Protein AF-A0A8T2RGJ0-F1 (afdb_monomer_lite)

pLDDT: mean 76.19, std 21.25, range [36.12, 98.62]

Structure (mmCIF, N/CA/C/O backbone):
data_AF-A0A8T2RGJ0-F1
#
_entry.id   AF-A0A8T2RGJ0-F1
#
loop_
_atom_site.group_PDB
_atom_site.id
_atom_site.type_symbol
_atom_site.label_atom_id
_atom_site.label_alt_id
_atom_site.label_comp_id
_atom_site.label_asym_id
_atom_site.label_entity_id
_atom_site.label_seq_id
_atom_site.pdbx_PDB_ins_code
_atom_site.Cartn_x
_atom_site.Cartn_y
_atom_site.Cartn_z
_atom_site.occupancy
_atom_site.B_iso_or_equiv
_atom_site.auth_seq_id
_atom_site.auth_comp_id
_atom_site.auth_asym_id
_atom_site.auth_atom_id
_atom_site.pdbx_PDB_model_num
ATOM 1 N N . MET A 1 1 ? 83.113 19.618 -56.818 1.00 42.53 1 MET A N 1
ATOM 2 C CA . MET A 1 1 ? 83.151 18.197 -57.230 1.00 42.53 1 MET A CA 1
ATOM 3 C C . MET A 1 1 ? 81.697 17.756 -57.344 1.00 42.53 1 MET A C 1
ATOM 5 O O . MET A 1 1 ? 80.991 17.884 -56.361 1.00 42.53 1 MET A O 1
ATOM 9 N N . ARG A 1 2 ? 81.156 17.705 -58.572 1.00 39.41 2 ARG A N 1
ATOM 10 C CA . ARG A 1 2 ? 80.889 16.463 -59.339 1.00 39.41 2 ARG A CA 1
ATOM 11 C C . ARG A 1 2 ? 79.856 15.576 -58.618 1.00 39.41 2 ARG A C 1
ATOM 13 O O . ARG A 1 2 ? 80.129 15.194 -57.497 1.00 39.41 2 ARG A O 1
ATOM 20 N N . HIS A 1 3 ? 78.717 15.147 -59.151 1.00 36.12 3 HIS A N 1
ATOM 21 C CA . HIS A 1 3 ? 77.985 15.335 -60.405 1.00 36.12 3 HIS A CA 1
ATOM 22 C C . HIS A 1 3 ? 76.560 14.807 -60.144 1.00 36.12 3 HIS A C 1
ATOM 24 O O . HIS A 1 3 ? 76.384 13.876 -59.362 1.00 36.12 3 HIS A O 1
ATOM 30 N N . CYS A 1 4 ? 75.567 15.358 -60.843 1.00 43.47 4 CYS A N 1
ATOM 31 C CA . CYS A 1 4 ? 74.304 14.673 -61.111 1.00 43.47 4 CYS A CA 1
ATOM 32 C C . CYS A 1 4 ? 74.566 13.386 -61.909 1.00 43.47 4 CYS A C 1
ATOM 34 O O . CYS A 1 4 ? 75.310 13.445 -62.887 1.00 43.47 4 CYS A O 1
ATOM 36 N N . MET A 1 5 ? 73.897 12.282 -61.568 1.00 40.31 5 MET A N 1
ATOM 37 C CA . MET A 1 5 ? 73.586 11.206 -62.511 1.00 40.31 5 MET A CA 1
ATOM 38 C C . MET A 1 5 ? 72.162 10.706 -62.268 1.00 40.31 5 MET A C 1
ATOM 40 O O . MET A 1 5 ? 71.824 10.213 -61.197 1.00 40.31 5 MET A O 1
ATOM 44 N N . ALA A 1 6 ? 71.342 10.885 -63.298 1.00 42.28 6 ALA A N 1
ATOM 45 C CA . ALA A 1 6 ? 70.080 10.203 -63.509 1.00 42.28 6 ALA A CA 1
ATOM 46 C C . ALA A 1 6 ? 70.339 8.766 -63.983 1.00 42.28 6 ALA A C 1
ATOM 48 O O . ALA A 1 6 ? 71.327 8.543 -64.685 1.00 42.28 6 ALA A O 1
ATOM 49 N N . SER A 1 7 ? 69.432 7.829 -63.683 1.00 44.31 7 SER A N 1
ATOM 50 C CA . SER A 1 7 ? 69.105 6.664 -64.530 1.00 44.31 7 SER A CA 1
ATOM 51 C C . SER A 1 7 ? 67.925 5.853 -63.955 1.00 44.31 7 SER A C 1
ATOM 53 O O . SER A 1 7 ? 67.616 6.015 -62.776 1.00 44.31 7 SER A O 1
ATOM 55 N N . PRO A 1 8 ? 67.194 5.077 -64.785 1.00 52.34 8 PRO A N 1
ATOM 56 C CA . PRO A 1 8 ? 65.751 5.291 -64.903 1.00 52.34 8 PRO A CA 1
ATOM 57 C C . PRO A 1 8 ? 64.889 4.010 -64.781 1.00 52.34 8 PRO A C 1
ATOM 59 O O . PRO A 1 8 ? 65.400 2.905 -64.669 1.00 52.34 8 PRO A O 1
ATOM 62 N N . LEU A 1 9 ? 63.567 4.200 -64.895 1.00 45.75 9 LEU A N 1
ATOM 63 C CA . LEU A 1 9 ? 62.533 3.203 -65.231 1.00 45.75 9 LEU A CA 1
ATOM 64 C C . LEU A 1 9 ? 62.287 2.071 -64.216 1.00 45.75 9 LEU A C 1
ATOM 66 O O . LEU A 1 9 ? 62.826 0.976 -64.308 1.00 45.75 9 LEU A O 1
ATOM 70 N N . GLY A 1 10 ? 61.329 2.314 -63.322 1.00 43.34 10 GLY A N 1
ATOM 71 C CA . GLY A 1 10 ? 60.658 1.287 -62.526 1.00 43.34 10 GLY A CA 1
ATOM 72 C C . GLY A 1 10 ? 59.156 1.520 -62.551 1.00 43.34 10 GLY A C 1
ATOM 73 O O . GLY A 1 10 ? 58.573 2.007 -61.590 1.00 43.34 10 GLY A O 1
ATOM 74 N N . LEU A 1 11 ? 58.550 1.240 -63.700 1.00 51.53 11 LEU A N 1
ATOM 75 C CA . LEU A 1 11 ? 57.110 1.221 -63.901 1.00 51.53 11 LEU A CA 1
ATOM 76 C C . LEU A 1 11 ? 56.530 0.080 -63.053 1.00 51.53 11 LEU A C 1
ATOM 78 O O . LEU A 1 11 ? 56.697 -1.085 -63.393 1.00 51.53 11 LEU A O 1
ATOM 82 N N . CYS A 1 12 ? 55.867 0.397 -61.945 1.00 37.41 12 CYS A N 1
ATOM 83 C CA . CYS A 1 12 ? 54.957 -0.540 -61.299 1.00 37.41 12 CYS A CA 1
ATOM 84 C C . CYS A 1 12 ? 53.792 0.259 -60.723 1.00 37.41 12 CYS A C 1
ATOM 86 O O . CYS A 1 12 ? 53.847 0.793 -59.617 1.00 37.41 12 CYS A O 1
ATOM 88 N N . ILE A 1 13 ? 52.760 0.398 -61.556 1.00 51.06 13 ILE A N 1
ATOM 89 C CA . ILE A 1 13 ? 51.418 0.824 -61.174 1.00 51.06 13 ILE A CA 1
ATOM 90 C C . ILE A 1 13 ? 50.939 -0.207 -60.148 1.00 51.06 13 ILE A C 1
ATOM 92 O O . ILE A 1 13 ? 50.409 -1.257 -60.507 1.00 51.06 13 ILE A O 1
ATOM 96 N N . LEU A 1 14 ? 51.210 0.052 -58.867 1.00 43.09 14 LEU A N 1
ATOM 97 C CA . LEU A 1 14 ? 50.676 -0.759 -57.788 1.00 43.09 14 LEU A CA 1
ATOM 98 C C . LEU A 1 14 ? 49.222 -0.331 -57.602 1.00 43.09 14 LEU A C 1
ATOM 100 O O . LEU A 1 14 ? 48.916 0.727 -57.053 1.00 43.09 14 LEU A O 1
ATOM 104 N N . LEU A 1 15 ? 48.350 -1.148 -58.182 1.00 51.25 15 LEU A N 1
ATOM 105 C CA . LEU A 1 15 ? 46.905 -1.087 -58.082 1.00 51.25 15 LEU A CA 1
ATOM 106 C C . LEU A 1 15 ? 46.449 -0.780 -56.650 1.00 51.25 15 LEU A C 1
ATOM 108 O O . LEU A 1 15 ? 46.854 -1.432 -55.689 1.00 51.25 15 LEU A O 1
ATOM 112 N N . LEU A 1 16 ? 45.555 0.206 -56.570 1.00 53.41 16 LEU A N 1
ATOM 113 C CA . LEU A 1 16 ? 44.616 0.457 -55.485 1.00 53.41 16 LEU A CA 1
ATOM 114 C C . LEU A 1 16 ? 44.087 -0.848 -54.883 1.00 53.41 16 LEU A C 1
ATOM 116 O O . LEU A 1 16 ? 43.137 -1.422 -55.400 1.00 53.41 16 LEU A O 1
ATOM 120 N N . LEU A 1 17 ? 44.632 -1.243 -53.741 1.00 51.38 17 LEU A N 1
ATOM 121 C CA . LEU A 1 17 ? 43.887 -1.935 -52.700 1.00 51.38 17 LEU A CA 1
ATOM 122 C C . LEU A 1 17 ? 44.357 -1.350 -51.374 1.00 51.38 17 LEU A C 1
ATOM 124 O O . LEU A 1 17 ? 45.153 -1.934 -50.644 1.00 51.38 17 LEU A O 1
ATOM 128 N N . ILE A 1 18 ? 43.851 -0.151 -51.076 1.00 56.97 18 ILE A N 1
ATOM 129 C CA . ILE A 1 18 ? 43.707 0.287 -49.691 1.00 56.97 18 ILE A CA 1
ATOM 130 C C . ILE A 1 18 ? 42.757 -0.738 -49.077 1.00 56.97 18 ILE A C 1
ATOM 132 O O . ILE A 1 18 ? 41.536 -0.605 -49.151 1.00 56.97 18 ILE A O 1
ATOM 136 N N . SER A 1 19 ? 43.318 -1.808 -48.518 1.00 58.06 19 SER A N 1
ATOM 137 C CA . SER A 1 19 ? 42.625 -2.676 -47.586 1.00 58.06 19 SER A CA 1
ATOM 138 C C . SER A 1 19 ? 42.399 -1.852 -46.325 1.00 58.06 19 SER A C 1
ATOM 140 O O . SER A 1 19 ? 43.090 -1.996 -45.319 1.00 58.06 19 SER A O 1
ATOM 142 N N . CYS A 1 20 ? 41.429 -0.942 -46.399 1.00 51.94 20 CYS A N 1
ATOM 143 C CA . CYS A 1 20 ? 40.770 -0.390 -45.236 1.00 51.94 20 CYS A CA 1
ATOM 144 C C . CYS A 1 20 ? 39.935 -1.531 -44.650 1.00 51.94 20 CYS A C 1
ATOM 146 O O . CYS A 1 20 ? 38.711 -1.538 -44.723 1.00 51.94 20 CYS A O 1
ATOM 148 N N . SER A 1 21 ? 40.601 -2.529 -44.071 1.00 60.03 21 SER A N 1
ATOM 149 C CA . SER A 1 21 ? 39.998 -3.409 -43.082 1.00 60.03 21 SER A CA 1
ATOM 150 C C . SER A 1 21 ? 39.887 -2.627 -41.776 1.00 60.03 21 SER A C 1
ATOM 152 O O . SER A 1 21 ? 40.384 -3.043 -40.735 1.00 60.03 21 SER A O 1
ATOM 154 N N . GLN A 1 22 ? 39.239 -1.463 -41.828 1.00 59.03 22 GLN A N 1
ATOM 155 C CA . GLN A 1 22 ? 38.540 -0.971 -40.662 1.00 59.03 22 GLN A CA 1
ATOM 156 C C . GLN A 1 22 ? 37.276 -1.811 -40.600 1.00 59.03 22 GLN A C 1
ATOM 158 O O . GLN A 1 22 ? 36.207 -1.427 -41.070 1.00 59.03 22 GLN A O 1
ATOM 163 N N . SER A 1 23 ? 37.421 -3.011 -40.041 1.00 57.12 23 SER A N 1
ATOM 164 C CA . SER A 1 23 ? 36.323 -3.593 -39.301 1.00 57.12 23 SER A CA 1
ATOM 165 C C . SER A 1 23 ? 35.974 -2.557 -38.239 1.00 57.12 23 SER A C 1
ATOM 167 O O . SER A 1 23 ? 36.608 -2.502 -37.186 1.00 57.12 23 SER A O 1
ATOM 169 N N . ILE A 1 24 ? 35.013 -1.686 -38.545 1.00 56.56 24 ILE A N 1
ATOM 170 C CA . ILE A 1 24 ? 34.256 -0.992 -37.518 1.00 56.56 24 ILE A CA 1
ATOM 171 C C . ILE A 1 24 ? 33.505 -2.121 -36.826 1.00 56.56 24 ILE A C 1
ATOM 173 O O . ILE A 1 24 ? 32.406 -2.517 -37.213 1.00 56.56 24 ILE A O 1
ATOM 177 N N . SER A 1 25 ? 34.178 -2.730 -35.856 1.00 52.84 25 SER A N 1
ATOM 178 C CA . SER A 1 25 ? 33.540 -3.520 -34.836 1.00 52.84 25 SER A CA 1
ATOM 179 C C . SER A 1 25 ? 32.620 -2.548 -34.117 1.00 52.84 25 SER A C 1
ATOM 181 O O . SER A 1 25 ? 33.025 -1.792 -33.238 1.00 52.84 25 SER A O 1
ATOM 183 N N . TYR A 1 26 ? 31.351 -2.549 -34.517 1.00 52.75 26 TYR A N 1
ATOM 184 C CA . TYR A 1 26 ? 30.275 -2.132 -33.639 1.00 52.75 26 TYR A CA 1
ATOM 185 C C . TYR A 1 26 ? 30.269 -3.122 -32.473 1.00 52.75 26 TYR A C 1
ATOM 187 O O . TYR A 1 26 ? 29.487 -4.067 -32.433 1.00 52.75 26 TYR A O 1
ATOM 195 N N . GLN A 1 27 ? 31.197 -2.951 -31.534 1.00 55.78 27 GLN A N 1
ATOM 196 C CA . GLN A 1 27 ? 30.956 -3.418 -30.188 1.00 55.78 27 GLN A CA 1
ATOM 197 C C . GLN A 1 27 ? 29.858 -2.498 -29.663 1.00 55.78 27 GLN A C 1
ATOM 199 O O . GLN A 1 27 ? 30.104 -1.291 -29.574 1.00 55.78 27 GLN A O 1
ATOM 204 N N . PRO A 1 28 ? 28.642 -2.994 -29.364 1.00 54.56 28 PRO A N 1
ATOM 205 C CA . PRO A 1 28 ? 27.740 -2.207 -28.551 1.00 54.56 28 PRO A CA 1
ATOM 206 C C . PRO A 1 28 ? 28.501 -1.948 -27.256 1.00 54.56 28 PRO A C 1
ATOM 208 O O . PRO A 1 28 ? 28.826 -2.878 -26.515 1.00 54.56 28 PRO A O 1
ATOM 211 N N . SER A 1 29 ? 28.889 -0.689 -27.062 1.00 49.50 29 SER A N 1
ATOM 212 C CA . SER A 1 29 ? 29.511 -0.214 -25.841 1.00 49.50 29 SER A CA 1
ATOM 213 C C . SER A 1 29 ? 28.694 -0.756 -24.682 1.00 49.50 29 SER A C 1
ATOM 215 O O . SER A 1 29 ? 27.484 -0.539 -24.615 1.00 49.50 29 SER A O 1
ATOM 217 N N . SER A 1 30 ? 29.362 -1.514 -23.826 1.00 62.41 30 SER A N 1
ATOM 218 C CA . SER A 1 30 ? 28.837 -2.093 -22.605 1.00 62.41 30 SER A CA 1
ATOM 219 C C . SER A 1 30 ? 28.221 -1.007 -21.722 1.00 62.41 30 SER A C 1
ATOM 221 O O . SER A 1 30 ? 28.890 -0.448 -20.857 1.00 62.41 30 SER A O 1
ATOM 223 N N . SER A 1 31 ? 26.939 -0.714 -21.909 1.00 54.38 31 SER A N 1
ATOM 224 C CA . SER A 1 31 ? 26.090 -0.286 -20.812 1.00 54.38 31 SER A CA 1
ATOM 225 C C . SER A 1 31 ? 25.217 -1.485 -20.484 1.00 54.38 31 SER A C 1
ATOM 227 O O . SER A 1 31 ? 24.257 -1.826 -21.172 1.00 54.38 31 SER A O 1
ATOM 229 N N . SER A 1 32 ? 25.604 -2.209 -19.440 1.00 59.00 32 SER A N 1
ATOM 230 C CA . SER A 1 32 ? 24.748 -3.204 -18.806 1.00 59.00 32 SER A CA 1
ATOM 231 C C . SER A 1 32 ? 23.616 -2.481 -18.070 1.00 59.00 32 SER A C 1
ATOM 233 O O . SER A 1 32 ? 23.503 -2.556 -16.853 1.00 59.00 32 SER A O 1
ATOM 235 N N . PHE A 1 33 ? 22.807 -1.735 -18.815 1.00 56.97 33 PHE A N 1
ATOM 236 C CA . PHE A 1 33 ? 21.498 -1.283 -18.402 1.00 56.97 33 PHE A CA 1
ATOM 237 C C . PHE A 1 33 ? 20.515 -2.134 -19.172 1.00 56.97 33 PHE A C 1
ATOM 239 O O . PHE A 1 33 ? 20.218 -1.883 -20.336 1.00 56.97 33 PHE A O 1
ATOM 246 N N . ARG A 1 34 ? 20.045 -3.195 -18.524 1.00 65.38 34 ARG A N 1
ATOM 247 C CA . ARG A 1 34 ? 18.793 -3.823 -18.916 1.00 65.38 34 ARG A CA 1
ATOM 248 C C . ARG A 1 34 ? 17.730 -3.280 -17.970 1.00 65.38 34 ARG A C 1
ATOM 250 O O . ARG A 1 34 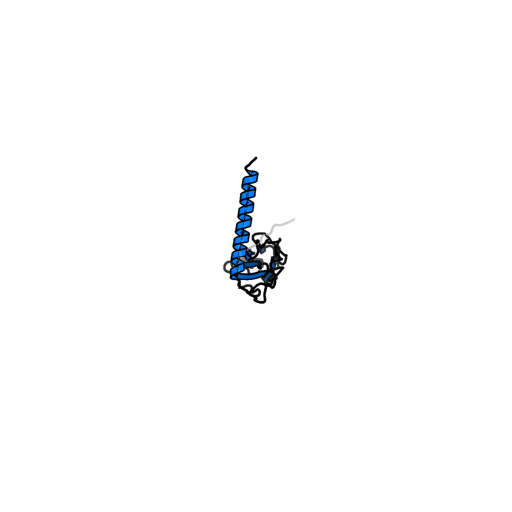? 17.417 -3.976 -17.009 1.00 65.38 34 ARG A O 1
ATOM 257 N N . PRO A 1 35 ? 17.195 -2.063 -18.207 1.00 61.03 35 PRO A N 1
ATOM 258 C CA . PRO A 1 35 ? 15.895 -1.741 -17.643 1.00 61.03 35 PRO A CA 1
ATOM 259 C C . PRO A 1 35 ? 14.957 -2.883 -18.035 1.00 61.03 35 PRO A C 1
ATOM 261 O O . PRO A 1 35 ? 15.109 -3.474 -19.119 1.00 61.03 35 PRO A O 1
ATOM 264 N N . CYS A 1 36 ? 14.045 -3.266 -17.144 1.00 66.31 36 CYS A N 1
ATOM 265 C CA . CYS A 1 36 ? 13.110 -4.316 -17.507 1.00 66.31 36 CYS A CA 1
ATOM 266 C C . CYS A 1 36 ? 12.373 -3.890 -18.791 1.00 66.31 36 CYS A C 1
ATOM 268 O O . CYS A 1 36 ? 12.244 -2.708 -19.096 1.00 66.31 36 CYS A O 1
ATOM 270 N N . PHE A 1 37 ? 11.996 -4.849 -19.633 1.00 70.44 37 PHE A N 1
ATOM 271 C CA . PHE A 1 37 ? 11.330 -4.513 -20.889 1.00 70.44 37 PHE A CA 1
ATOM 272 C C . PHE A 1 37 ? 10.048 -3.731 -20.555 1.00 70.44 37 PHE A C 1
ATOM 274 O O . PHE A 1 37 ? 9.332 -4.159 -19.652 1.00 70.44 37 PHE A O 1
ATOM 281 N N . HIS A 1 38 ? 9.725 -2.652 -21.282 1.00 71.75 38 HIS A N 1
ATOM 282 C CA . HIS A 1 38 ? 8.579 -1.747 -21.020 1.00 71.75 38 HIS A CA 1
ATOM 283 C C . HIS A 1 38 ? 7.192 -2.431 -21.026 1.00 71.75 38 HIS A C 1
ATOM 285 O O . HIS A 1 38 ? 6.160 -1.781 -20.914 1.00 71.75 38 HIS A O 1
ATOM 291 N N . THR A 1 39 ? 7.152 -3.753 -21.168 1.00 78.50 39 THR A N 1
ATOM 292 C CA . THR A 1 39 ? 5.967 -4.606 -21.091 1.00 78.50 39 THR A CA 1
ATOM 293 C C . THR A 1 39 ? 5.907 -5.426 -19.798 1.00 78.50 39 THR A C 1
ATOM 295 O O . THR A 1 39 ? 5.012 -6.254 -19.652 1.00 78.50 39 THR A O 1
ATOM 298 N N . ARG A 1 40 ? 6.880 -5.287 -18.887 1.00 87.50 40 ARG A N 1
ATOM 299 C CA . ARG A 1 40 ? 6.921 -5.993 -17.601 1.00 87.50 40 ARG A CA 1
ATOM 300 C C . ARG A 1 40 ? 6.793 -5.014 -16.443 1.00 87.50 40 ARG A C 1
ATOM 302 O O . ARG A 1 40 ? 7.336 -3.914 -16.469 1.00 87.50 40 ARG A O 1
ATOM 309 N N . HIS A 1 41 ? 6.074 -5.467 -15.427 1.00 89.81 41 HIS A N 1
ATOM 310 C CA . HIS A 1 41 ? 5.924 -4.779 -14.157 1.00 89.81 41 HIS A CA 1
ATOM 311 C C . HIS A 1 41 ? 7.187 -4.936 -13.306 1.00 89.81 41 HIS A C 1
ATOM 313 O O . HIS A 1 41 ? 7.748 -6.032 -13.226 1.00 89.81 41 HIS A O 1
ATOM 319 N N . ALA A 1 42 ? 7.614 -3.857 -12.651 1.00 89.69 42 ALA A N 1
ATOM 320 C CA . ALA A 1 42 ? 8.639 -3.927 -11.613 1.00 89.69 42 ALA A CA 1
ATOM 321 C C . ALA A 1 42 ? 8.013 -4.446 -10.313 1.00 89.69 42 ALA A C 1
ATOM 323 O O . ALA A 1 42 ? 7.122 -3.801 -9.768 1.00 89.69 42 ALA A O 1
ATOM 324 N N . LEU A 1 43 ? 8.434 -5.609 -9.821 1.00 94.06 43 LEU A N 1
ATOM 325 C CA . LEU A 1 43 ? 7.807 -6.252 -8.660 1.00 94.06 43 LEU A CA 1
ATOM 326 C C . LEU A 1 43 ? 8.583 -5.970 -7.372 1.00 94.06 43 LEU A C 1
ATOM 328 O O . LEU A 1 43 ? 9.812 -5.892 -7.383 1.00 94.06 43 LEU A O 1
ATOM 332 N N . LEU A 1 44 ? 7.864 -5.856 -6.256 1.00 95.62 44 LEU A N 1
ATOM 333 C CA . LEU A 1 44 ? 8.475 -5.807 -4.929 1.00 95.62 44 LEU A CA 1
ATOM 334 C C . LEU A 1 44 ? 8.981 -7.192 -4.516 1.00 95.62 44 LEU A C 1
ATOM 336 O O . LEU A 1 44 ? 8.476 -8.222 -4.957 1.00 95.62 44 LEU A O 1
ATOM 340 N N . SER A 1 45 ? 9.976 -7.204 -3.636 1.00 95.44 45 SER A N 1
ATOM 341 C CA . SER A 1 45 ? 10.496 -8.423 -3.005 1.00 95.44 45 SER A CA 1
ATOM 342 C C . SER A 1 45 ? 9.905 -8.676 -1.617 1.00 95.44 45 SER A C 1
ATOM 344 O O . SER A 1 45 ? 9.967 -9.804 -1.135 1.00 95.44 45 SER A O 1
ATOM 346 N N . ASN A 1 46 ? 9.339 -7.646 -0.976 1.00 97.12 46 ASN A N 1
ATOM 347 C CA . ASN A 1 46 ? 8.651 -7.758 0.308 1.00 97.12 46 ASN A CA 1
ATOM 348 C C . ASN A 1 46 ? 7.725 -6.550 0.545 1.00 97.12 46 ASN A C 1
ATOM 350 O O . ASN A 1 46 ? 8.036 -5.445 0.091 1.00 97.12 46 ASN A O 1
ATOM 354 N N . ILE A 1 47 ? 6.645 -6.757 1.300 1.00 98.12 47 ILE A N 1
ATOM 355 C CA . ILE A 1 47 ? 5.854 -5.723 1.975 1.00 98.12 47 ILE A CA 1
ATOM 356 C C . ILE A 1 47 ? 5.528 -6.227 3.385 1.00 98.12 47 ILE A C 1
ATOM 358 O O . ILE A 1 47 ? 5.019 -7.337 3.548 1.00 98.12 47 ILE A O 1
ATOM 362 N N . SER A 1 48 ? 5.759 -5.394 4.397 1.00 97.62 48 SER A N 1
ATOM 363 C CA . SER A 1 48 ? 5.405 -5.673 5.786 1.00 97.62 48 SER A CA 1
ATOM 364 C C . SER A 1 48 ? 4.666 -4.503 6.435 1.00 97.62 48 SER A C 1
ATOM 366 O O . SER A 1 48 ? 4.734 -3.356 5.988 1.00 97.62 48 SER A O 1
ATOM 368 N N . LEU A 1 49 ? 3.927 -4.823 7.496 1.00 97.69 49 LEU A N 1
ATOM 369 C CA . LEU A 1 49 ? 3.107 -3.894 8.263 1.00 97.69 49 LEU A CA 1
ATOM 370 C C . LEU A 1 49 ? 3.500 -3.991 9.742 1.00 97.69 49 LEU A C 1
ATOM 372 O O . LEU A 1 49 ? 3.719 -5.088 10.251 1.00 97.69 49 LEU A O 1
ATOM 376 N N . SER A 1 50 ? 3.584 -2.859 10.440 1.00 97.12 50 SER A N 1
ATOM 377 C CA . SER A 1 50 ? 4.133 -2.812 11.805 1.00 97.12 50 SER A CA 1
ATOM 378 C C . SER A 1 50 ? 3.310 -3.546 12.877 1.00 97.12 50 SER A C 1
ATOM 380 O O . SER A 1 50 ? 3.870 -3.929 13.901 1.00 97.12 50 SER A O 1
ATOM 382 N N . ALA A 1 51 ? 2.000 -3.736 12.675 1.00 90.44 51 ALA A N 1
ATOM 383 C CA . ALA A 1 51 ? 1.079 -4.197 13.725 1.00 90.44 51 ALA A CA 1
ATOM 384 C C . ALA A 1 51 ? 0.214 -5.422 13.363 1.00 90.44 51 ALA A C 1
ATOM 386 O O . ALA A 1 51 ? -0.585 -5.862 14.189 1.00 90.44 51 ALA A O 1
ATOM 387 N N . ALA A 1 52 ? 0.351 -5.984 12.158 1.00 94.38 52 ALA A N 1
ATOM 388 C CA . ALA A 1 52 ? -0.271 -7.258 11.785 1.00 94.38 52 ALA A CA 1
ATOM 389 C C . ALA A 1 52 ? 0.411 -7.882 10.566 1.00 94.38 52 ALA A C 1
ATOM 391 O O . ALA A 1 52 ? 1.187 -7.239 9.865 1.00 94.38 52 ALA A O 1
ATOM 392 N N . ASN A 1 53 ? 0.049 -9.131 10.283 1.00 95.62 53 ASN A N 1
ATOM 393 C CA . ASN A 1 53 ? 0.427 -9.804 9.049 1.00 95.62 53 ASN A CA 1
ATOM 394 C C . ASN A 1 53 ? -0.575 -9.498 7.935 1.00 95.62 53 ASN A C 1
ATOM 396 O O . ASN A 1 53 ? -1.783 -9.401 8.170 1.00 95.62 53 ASN A O 1
ATOM 400 N N . LEU A 1 54 ? -0.064 -9.399 6.710 1.00 98.06 54 LEU A N 1
ATOM 401 C CA . LEU A 1 54 ? -0.896 -9.317 5.519 1.00 98.06 54 LEU A CA 1
ATOM 402 C C . LEU A 1 54 ? -1.540 -10.677 5.231 1.00 98.06 54 LEU A C 1
ATOM 404 O O . LEU A 1 54 ? -0.946 -11.731 5.463 1.00 98.06 54 LEU A O 1
ATOM 408 N N . THR A 1 55 ? -2.769 -10.632 4.726 1.00 97.69 55 THR A N 1
ATOM 409 C CA . THR A 1 55 ? -3.491 -11.783 4.187 1.00 97.69 55 THR A CA 1
ATOM 410 C C . THR A 1 55 ? -3.880 -11.483 2.736 1.00 97.69 55 THR A C 1
ATOM 412 O O . THR A 1 55 ? -4.615 -10.513 2.504 1.00 97.69 55 THR A O 1
ATOM 415 N N . PRO A 1 56 ? -3.413 -12.283 1.758 1.00 98.12 56 PRO A N 1
ATOM 416 C CA . PRO A 1 56 ? -2.515 -13.440 1.908 1.00 98.12 56 PRO A CA 1
ATOM 417 C C . PRO A 1 56 ? -1.099 -13.052 2.380 1.00 98.12 56 PRO A C 1
ATOM 419 O O . PRO A 1 56 ? -0.765 -11.870 2.439 1.00 98.12 56 PRO A O 1
ATOM 422 N N . LEU A 1 57 ? -0.266 -14.047 2.714 1.00 97.00 57 LEU A N 1
ATOM 423 C CA . LEU A 1 57 ? 1.172 -13.805 2.882 1.00 97.00 57 LEU A CA 1
ATOM 424 C C . LEU A 1 57 ? 1.747 -13.214 1.589 1.00 97.00 57 LEU A C 1
ATOM 426 O O . LEU A 1 57 ? 1.233 -13.484 0.503 1.00 97.00 57 LEU A O 1
ATOM 430 N N . PHE A 1 58 ? 2.796 -12.404 1.722 1.00 97.75 58 PHE A N 1
ATOM 431 C CA . PHE A 1 58 ? 3.349 -11.668 0.592 1.00 97.75 58 PHE A CA 1
ATOM 432 C C . PHE A 1 58 ? 3.793 -12.600 -0.545 1.00 97.75 58 PHE A C 1
ATOM 434 O O . PHE A 1 58 ? 4.621 -13.491 -0.350 1.00 97.75 58 PHE A O 1
ATOM 441 N N . ASP A 1 59 ? 3.273 -12.323 -1.737 1.00 97.56 59 ASP A N 1
ATOM 442 C CA . ASP A 1 59 ? 3.696 -12.880 -3.015 1.00 97.56 59 ASP A CA 1
ATOM 443 C C . ASP A 1 59 ? 3.871 -11.711 -4.010 1.00 97.56 59 ASP A C 1
ATOM 445 O O . ASP A 1 59 ? 2.957 -10.890 -4.156 1.00 97.56 59 ASP A O 1
ATOM 449 N N . PRO A 1 60 ? 5.011 -11.599 -4.717 1.00 95.88 60 PRO A N 1
ATOM 450 C CA . PRO A 1 60 ? 5.266 -10.501 -5.651 1.00 95.88 60 PRO A CA 1
ATOM 451 C C . PRO A 1 60 ? 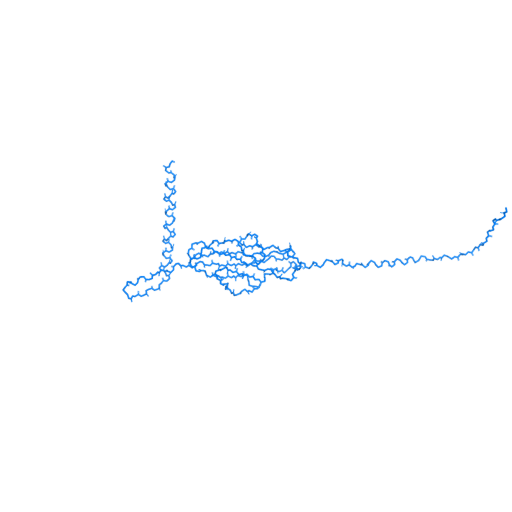4.198 -10.303 -6.737 1.00 95.88 60 PRO A C 1
ATOM 453 O O . PRO A 1 60 ? 4.084 -9.194 -7.259 1.00 95.88 60 PRO A O 1
ATOM 456 N N . LEU A 1 61 ? 3.443 -11.349 -7.093 1.00 96.38 61 LEU A N 1
ATOM 457 C CA . LEU A 1 61 ? 2.407 -11.337 -8.132 1.00 96.38 61 LEU A CA 1
ATOM 458 C C . LEU A 1 61 ? 0.995 -11.083 -7.585 1.00 96.38 61 LEU A C 1
ATOM 460 O O . LEU A 1 61 ? 0.049 -10.951 -8.365 1.00 96.38 61 LEU A O 1
ATOM 464 N N . VAL A 1 62 ? 0.837 -10.996 -6.264 1.00 97.94 62 VAL A N 1
ATOM 465 C CA . VAL A 1 62 ? -0.423 -10.623 -5.620 1.00 97.94 62 VAL A CA 1
ATOM 466 C C . VAL A 1 62 ? -0.400 -9.132 -5.309 1.00 97.94 62 VAL A C 1
ATOM 468 O O . VAL A 1 62 ? 0.450 -8.648 -4.567 1.00 97.94 62 VAL A O 1
ATOM 471 N N . PHE A 1 63 ? -1.364 -8.399 -5.867 1.00 97.94 63 PHE A N 1
ATOM 472 C CA . PHE A 1 63 ? -1.437 -6.937 -5.758 1.00 97.94 63 PHE A CA 1
ATOM 473 C C . PHE A 1 63 ? -2.438 -6.434 -4.716 1.00 97.94 63 PHE A C 1
ATOM 475 O O . PHE A 1 63 ? -2.477 -5.237 -4.462 1.00 97.94 63 PHE A O 1
ATOM 482 N N . ASN A 1 64 ? -3.245 -7.306 -4.109 1.00 98.56 64 ASN A N 1
ATOM 483 C CA . ASN A 1 64 ? -4.263 -6.914 -3.136 1.00 98.56 64 ASN A CA 1
ATOM 484 C C . ASN A 1 64 ? -4.075 -7.687 -1.838 1.00 98.56 64 ASN A C 1
ATOM 486 O O . ASN A 1 64 ? -4.031 -8.916 -1.847 1.00 98.56 64 ASN A O 1
ATOM 490 N N . TYR A 1 65 ? -4.017 -6.955 -0.732 1.00 98.50 65 TYR A N 1
ATOM 491 C CA . TYR A 1 65 ? -3.844 -7.512 0.600 1.00 98.50 65 TYR A CA 1
ATOM 492 C C . TYR 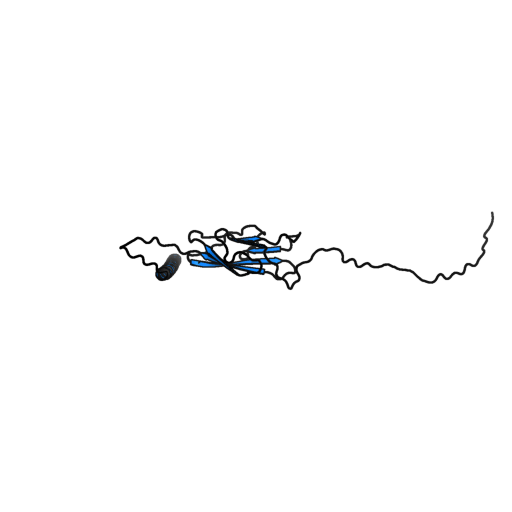A 1 65 ? -4.823 -6.894 1.575 1.00 98.50 65 TYR A C 1
ATOM 494 O O . TYR A 1 65 ? -5.240 -5.744 1.440 1.00 98.50 65 TYR A O 1
ATOM 502 N N . THR A 1 66 ? -5.132 -7.659 2.609 1.00 98.50 66 THR A N 1
ATOM 503 C CA . THR A 1 66 ? -5.951 -7.214 3.729 1.00 98.50 66 THR A CA 1
ATOM 504 C C . THR A 1 66 ? -5.207 -7.451 5.034 1.00 98.50 66 THR A C 1
ATOM 506 O O . THR A 1 66 ? -4.408 -8.382 5.137 1.00 98.50 66 THR A O 1
ATOM 509 N N . ALA A 1 67 ? -5.463 -6.621 6.040 1.00 97.94 67 ALA A N 1
ATOM 510 C CA . ALA A 1 67 ? -5.098 -6.936 7.416 1.00 97.94 67 ALA A CA 1
ATOM 511 C C . ALA A 1 67 ? -6.107 -6.318 8.381 1.00 97.94 67 ALA A C 1
ATOM 513 O O . ALA A 1 67 ? -6.702 -5.276 8.095 1.00 97.94 67 ALA A O 1
ATOM 514 N N . THR A 1 68 ? -6.277 -6.959 9.534 1.00 96.44 68 THR A N 1
ATOM 515 C CA . THR A 1 68 ? -7.058 -6.414 10.646 1.00 96.44 68 THR A CA 1
ATOM 516 C C . THR A 1 68 ? -6.115 -6.105 11.794 1.00 96.44 68 THR A C 1
ATOM 518 O O . THR A 1 68 ? -5.324 -6.955 12.196 1.00 96.44 68 THR A O 1
ATOM 521 N N . ILE A 1 69 ? -6.192 -4.879 12.296 1.00 95.69 69 ILE A N 1
ATOM 522 C CA . ILE A 1 69 ? -5.330 -4.355 13.354 1.00 95.69 69 ILE A CA 1
ATOM 523 C C . ILE A 1 69 ? -6.154 -4.238 14.641 1.00 95.69 69 ILE A C 1
ATOM 525 O O . ILE A 1 69 ? -7.324 -3.858 14.558 1.00 95.69 69 ILE A O 1
ATOM 529 N N . PRO A 1 70 ? -5.595 -4.515 15.832 1.00 93.12 70 PRO A N 1
ATOM 530 C CA . PRO A 1 70 ? -6.284 -4.266 17.097 1.00 93.12 70 PRO A CA 1
ATOM 531 C C . PRO A 1 70 ? -6.792 -2.822 17.224 1.00 93.12 70 PRO A C 1
ATOM 533 O O . PRO A 1 70 ? -6.170 -1.884 16.726 1.00 93.12 70 PRO A O 1
ATOM 536 N N . PHE A 1 71 ? -7.913 -2.626 17.924 1.00 89.56 71 PHE A N 1
ATOM 537 C CA . PHE A 1 71 ? -8.548 -1.308 18.041 1.00 89.56 71 PHE A CA 1
ATOM 538 C C . PHE A 1 71 ? -7.643 -0.258 18.708 1.00 89.56 71 PHE A C 1
ATOM 540 O O . PHE A 1 71 ? -7.747 0.924 18.391 1.00 89.56 71 PHE A O 1
ATOM 547 N N . GLU A 1 72 ? -6.731 -0.658 19.596 1.00 92.31 72 GLU A N 1
ATOM 548 C CA . GLU A 1 72 ? -5.831 0.245 20.333 1.00 92.31 72 GLU A CA 1
ATOM 549 C C . GLU A 1 72 ? -4.836 0.980 19.423 1.00 92.31 72 GLU A C 1
ATOM 551 O O . GLU A 1 72 ? -4.443 2.110 19.710 1.00 92.31 72 GLU A O 1
ATOM 556 N N . VAL A 1 73 ? -4.474 0.380 18.288 1.00 94.44 73 VAL A N 1
ATOM 557 C CA . VAL A 1 73 ? -3.503 0.947 17.350 1.00 94.44 73 VAL A CA 1
ATOM 558 C C . VAL A 1 73 ? -4.203 1.962 16.447 1.00 94.44 73 VAL A C 1
ATOM 560 O O . VAL A 1 73 ? -5.098 1.622 15.675 1.00 94.44 73 VAL A O 1
ATOM 563 N N . SER A 1 74 ? -3.804 3.229 16.550 1.00 94.69 74 SER A N 1
ATOM 564 C CA . SER A 1 74 ? -4.370 4.336 15.768 1.00 94.69 74 SER A CA 1
ATOM 565 C C . SER A 1 74 ? -3.616 4.630 14.472 1.00 94.69 74 SER A C 1
ATOM 567 O O . SER A 1 74 ? -4.178 5.278 13.589 1.00 94.69 74 SER A O 1
ATOM 569 N N . ALA A 1 75 ? -2.376 4.159 14.345 1.00 97.25 75 ALA A N 1
ATOM 570 C CA . ALA A 1 75 ? -1.541 4.360 13.171 1.00 97.25 75 ALA A CA 1
ATOM 571 C C . ALA A 1 75 ? -0.615 3.166 12.927 1.00 97.25 75 ALA A C 1
ATOM 573 O O . ALA A 1 75 ? -0.259 2.436 13.852 1.00 97.25 75 ALA A O 1
ATOM 574 N N . VAL A 1 76 ? -0.228 2.980 11.671 1.00 98.06 76 VAL A N 1
ATOM 575 C CA . VAL A 1 76 ? 0.673 1.911 11.231 1.00 98.06 76 VAL A CA 1
ATOM 576 C C . VAL A 1 76 ? 1.751 2.461 10.317 1.00 98.06 76 VAL A C 1
ATOM 578 O O . VAL A 1 76 ? 1.574 3.500 9.683 1.00 98.06 76 VAL A O 1
ATOM 581 N N . GLN A 1 77 ? 2.849 1.724 10.219 1.00 98.44 77 GLN A N 1
ATOM 582 C CA . GLN A 1 77 ? 3.905 1.975 9.251 1.00 98.44 77 GLN A CA 1
ATOM 583 C C . GLN A 1 77 ? 3.982 0.796 8.290 1.00 98.44 77 GLN A C 1
ATOM 585 O O . GLN A 1 77 ? 3.7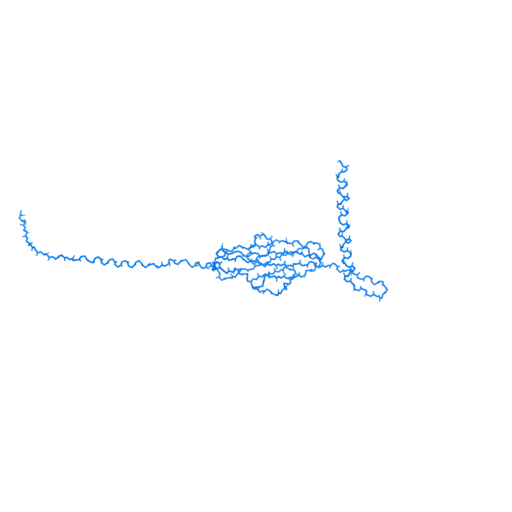44 -0.354 8.678 1.00 98.44 77 GLN A O 1
ATOM 590 N N . VAL A 1 78 ? 4.310 1.093 7.037 1.00 98.50 78 VAL A N 1
ATOM 591 C CA . VAL A 1 78 ? 4.499 0.094 5.987 1.00 98.50 78 VAL A CA 1
ATOM 592 C C . VAL A 1 78 ? 5.946 0.151 5.529 1.00 98.50 78 VAL A C 1
ATOM 594 O O . VAL A 1 78 ? 6.456 1.227 5.219 1.00 98.50 78 VAL A O 1
ATOM 597 N N . SER A 1 79 ? 6.585 -1.011 5.454 1.00 97.94 79 SER A N 1
ATOM 598 C CA . SER A 1 79 ? 7.912 -1.166 4.861 1.00 97.94 79 SER A CA 1
ATOM 599 C C . SER A 1 79 ? 7.789 -2.008 3.601 1.00 97.94 79 SER A C 1
ATOM 601 O O . SER A 1 79 ? 7.086 -3.017 3.588 1.00 97.94 79 SER A O 1
ATOM 603 N N . ALA A 1 80 ? 8.481 -1.622 2.535 1.00 97.38 80 ALA A N 1
ATOM 604 C CA . ALA A 1 80 ? 8.496 -2.381 1.290 1.00 97.38 80 ALA A CA 1
ATOM 605 C C . ALA A 1 80 ? 9.912 -2.462 0.725 1.00 97.38 80 ALA A C 1
ATOM 607 O O . ALA A 1 80 ? 10.656 -1.485 0.765 1.00 97.38 80 ALA A O 1
ATOM 608 N N . SER A 1 81 ? 10.284 -3.623 0.191 1.00 94.69 81 SER A N 1
ATOM 609 C CA . SER A 1 81 ? 11.644 -3.897 -0.281 1.00 94.69 81 SER A CA 1
ATOM 610 C C . SER A 1 81 ? 11.671 -4.152 -1.778 1.00 94.69 81 SER A C 1
ATOM 612 O O . SER A 1 81 ? 10.834 -4.876 -2.321 1.00 94.69 81 SER A O 1
ATOM 614 N N . ILE A 1 82 ? 12.690 -3.626 -2.446 1.00 91.81 82 ILE A N 1
ATOM 615 C CA . ILE A 1 82 ? 12.948 -3.860 -3.871 1.00 91.81 82 ILE A CA 1
ATOM 616 C C . ILE A 1 82 ? 13.882 -5.069 -4.060 1.00 91.81 82 ILE A C 1
ATOM 618 O O . ILE A 1 82 ? 14.662 -5.374 -3.157 1.00 91.81 82 ILE A O 1
ATOM 622 N N . PRO A 1 83 ? 13.827 -5.779 -5.199 1.00 85.19 83 PRO A N 1
ATOM 623 C CA . PRO A 1 83 ? 14.721 -6.903 -5.463 1.00 85.19 83 PRO A CA 1
ATOM 624 C C . PRO A 1 83 ? 16.198 -6.478 -5.458 1.00 85.19 83 PRO A C 1
ATOM 626 O O . PRO A 1 83 ? 16.589 -5.547 -6.154 1.00 85.19 83 PRO A O 1
ATOM 629 N N . HIS A 1 84 ? 17.047 -7.213 -4.734 1.00 67.12 84 HIS A N 1
ATOM 630 C CA . HIS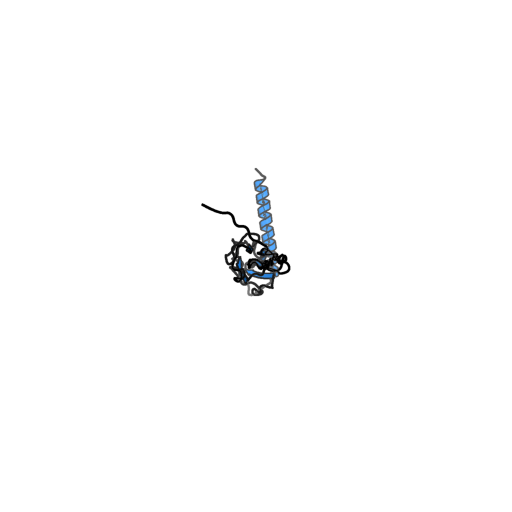 A 1 84 ? 18.491 -6.945 -4.612 1.00 67.12 84 HIS A CA 1
ATOM 631 C C . HIS A 1 84 ? 19.314 -7.205 -5.893 1.00 67.12 84 HIS A C 1
ATOM 633 O O . HIS A 1 84 ? 20.538 -7.093 -5.872 1.00 67.12 84 HIS A O 1
ATOM 639 N N . HIS A 1 85 ? 18.679 -7.572 -7.008 1.00 59.69 85 HIS A N 1
ATOM 640 C CA . HIS A 1 85 ? 19.382 -7.988 -8.225 1.00 59.69 85 HIS A CA 1
ATOM 641 C C . HIS A 1 85 ? 19.883 -6.839 -9.107 1.00 59.69 85 HIS A C 1
ATOM 643 O O . HIS A 1 85 ? 20.524 -7.102 -10.125 1.00 59.69 85 HIS A O 1
ATOM 649 N N . GLU A 1 86 ? 19.653 -5.583 -8.729 1.00 57.62 86 GLU A N 1
ATOM 650 C CA . GLU A 1 86 ? 20.118 -4.439 -9.507 1.00 57.62 86 GLU A CA 1
ATOM 651 C C . GLU A 1 86 ? 21.207 -3.669 -8.763 1.00 57.62 86 GLU 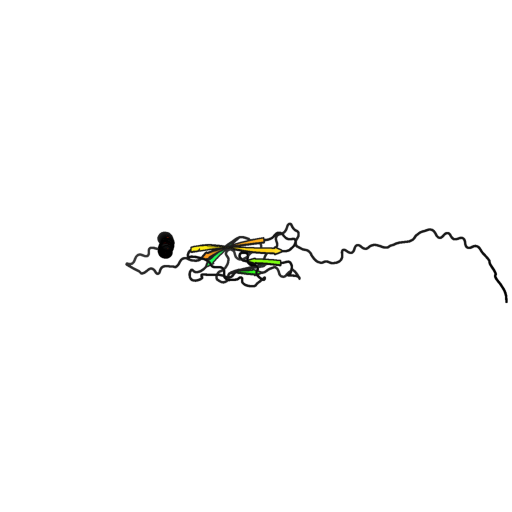A C 1
ATOM 653 O O . GLU A 1 86 ? 20.996 -3.085 -7.705 1.00 57.62 86 GLU A O 1
ATOM 658 N N . PHE A 1 87 ? 22.397 -3.653 -9.368 1.00 53.16 87 PHE A N 1
ATOM 659 C CA . PHE A 1 87 ? 23.597 -2.953 -8.900 1.00 53.16 87 PHE A CA 1
ATOM 660 C C . PHE A 1 87 ? 23.434 -1.427 -8.815 1.00 53.16 87 PHE A C 1
ATOM 662 O O . PHE A 1 87 ? 24.382 -0.728 -8.464 1.00 53.16 87 PHE A O 1
ATOM 669 N N . ASN A 1 88 ? 22.252 -0.898 -9.137 1.00 68.38 88 ASN A N 1
ATOM 670 C CA . ASN A 1 88 ? 21.957 0.509 -8.995 1.00 68.38 88 ASN A CA 1
ATOM 671 C C . ASN A 1 88 ? 20.497 0.744 -8.584 1.00 68.38 88 ASN A C 1
ATOM 673 O O . ASN A 1 88 ? 19.574 0.640 -9.390 1.00 68.38 88 ASN A O 1
ATOM 677 N N . THR A 1 89 ? 20.302 1.121 -7.323 1.00 74.06 89 THR A N 1
ATOM 678 C CA . THR A 1 89 ? 18.997 1.493 -6.770 1.00 74.06 89 THR A CA 1
ATOM 679 C C . THR A 1 89 ? 18.515 2.867 -7.256 1.00 74.06 89 THR A C 1
ATOM 681 O O . THR A 1 89 ? 17.365 3.218 -7.011 1.00 74.06 89 THR A O 1
ATOM 684 N N . SER A 1 90 ? 19.330 3.638 -7.994 1.00 81.94 90 SER A N 1
ATOM 685 C CA . SER A 1 90 ? 18.981 5.000 -8.431 1.00 81.94 90 SER A CA 1
ATOM 686 C C . SER A 1 90 ? 17.800 5.084 -9.405 1.00 81.94 90 SER A C 1
ATOM 688 O O . SER A 1 90 ? 17.263 6.169 -9.607 1.00 81.94 90 SER A O 1
ATOM 690 N N . TYR A 1 91 ? 17.406 3.975 -10.035 1.00 84.88 91 TYR A N 1
ATOM 691 C CA . TYR A 1 91 ? 16.269 3.927 -10.971 1.00 84.88 91 TYR A CA 1
ATOM 692 C C . TYR A 1 91 ? 14.944 3.600 -10.288 1.00 84.88 91 TYR A C 1
ATOM 694 O O . TYR A 1 91 ? 13.893 3.660 -10.926 1.00 84.88 91 TYR A O 1
ATOM 702 N N . TYR A 1 92 ? 14.993 3.251 -9.004 1.00 90.19 92 TYR A N 1
ATOM 703 C CA . TYR A 1 92 ? 13.839 2.860 -8.218 1.00 90.19 92 TYR A CA 1
ATOM 704 C C . TYR A 1 92 ? 13.256 4.074 -7.519 1.00 90.19 92 TYR A C 1
ATOM 706 O O . TYR A 1 92 ? 13.958 4.833 -6.852 1.00 90.19 92 TYR A O 1
ATOM 714 N N . ARG A 1 93 ? 11.941 4.230 -7.627 1.00 93.62 93 ARG A N 1
ATOM 715 C CA . ARG A 1 93 ? 11.179 5.188 -6.831 1.00 93.62 93 ARG A CA 1
ATOM 716 C C . ARG A 1 93 ? 10.048 4.425 -6.167 1.00 93.62 93 ARG A C 1
ATOM 718 O O . ARG A 1 93 ? 9.174 3.884 -6.847 1.00 93.62 93 ARG A O 1
ATOM 725 N N . LEU A 1 94 ? 10.119 4.340 -4.847 1.00 96.50 94 LEU A N 1
ATOM 726 C CA . LEU A 1 94 ? 9.127 3.682 -4.015 1.00 96.50 94 LEU A CA 1
ATOM 727 C C . LEU A 1 94 ? 8.293 4.749 -3.313 1.00 96.50 94 LEU A C 1
ATOM 729 O O . LEU A 1 94 ? 8.829 5.695 -2.733 1.00 96.50 94 LEU A O 1
ATOM 733 N N . TYR A 1 95 ? 6.978 4.578 -3.369 1.00 97.94 95 TYR A N 1
ATOM 734 C CA . TYR A 1 95 ? 6.026 5.444 -2.696 1.00 97.94 95 TYR A CA 1
ATOM 735 C C . TYR A 1 95 ? 5.102 4.605 -1.830 1.00 97.94 95 TYR A C 1
ATOM 737 O O . TYR A 1 95 ? 4.521 3.628 -2.299 1.00 97.94 95 TYR A O 1
ATOM 745 N N . VAL A 1 96 ? 4.922 5.015 -0.582 1.00 98.50 96 VAL A N 1
ATOM 746 C CA . VAL A 1 96 ? 3.946 4.438 0.337 1.00 98.50 96 VAL A CA 1
ATOM 747 C C . VAL A 1 96 ? 2.926 5.517 0.649 1.00 98.50 96 VAL A C 1
ATOM 749 O O . VAL A 1 96 ? 3.274 6.602 1.107 1.00 98.50 96 VAL A O 1
ATOM 752 N N . ASN A 1 97 ? 1.655 5.236 0.372 1.00 97.94 97 ASN A N 1
ATOM 753 C CA . ASN A 1 97 ? 0.566 6.197 0.527 1.00 97.94 97 ASN A CA 1
ATOM 754 C C . ASN A 1 97 ? 0.817 7.536 -0.204 1.00 97.94 97 ASN A C 1
ATOM 756 O O . ASN A 1 97 ? 0.465 8.605 0.285 1.00 97.94 97 ASN A O 1
ATOM 760 N N . GLY A 1 98 ? 1.491 7.480 -1.358 1.00 97.19 98 GLY A N 1
ATOM 761 C CA . GLY A 1 98 ? 1.884 8.657 -2.142 1.00 97.19 98 GLY A CA 1
ATOM 762 C C . GLY A 1 98 ? 3.144 9.384 -1.653 1.00 97.19 98 GLY A C 1
ATOM 763 O O . GLY A 1 98 ? 3.678 10.209 -2.393 1.00 97.19 98 GLY A O 1
ATOM 764 N N . SER A 1 99 ? 3.669 9.057 -0.471 1.00 97.81 99 SER A N 1
ATOM 765 C CA . SER A 1 99 ? 4.907 9.638 0.057 1.00 97.81 99 SER A CA 1
ATOM 766 C C . SER A 1 99 ? 6.130 8.838 -0.397 1.00 97.81 99 SER A C 1
ATOM 768 O O . SER A 1 99 ? 6.100 7.609 -0.317 1.00 97.81 99 SER A O 1
ATOM 770 N N . PRO A 1 100 ? 7.222 9.484 -0.845 1.00 96.75 100 PRO A N 1
ATOM 771 C CA . PRO A 1 100 ? 8.454 8.780 -1.188 1.00 96.75 100 PRO A CA 1
ATOM 772 C C . PRO A 1 100 ? 9.020 8.076 0.050 1.00 96.75 100 PRO A C 1
ATOM 774 O O . PRO A 1 100 ? 9.011 8.628 1.149 1.00 96.75 100 PRO A O 1
ATOM 777 N N . THR A 1 101 ? 9.473 6.837 -0.107 1.00 96.31 101 THR A N 1
ATOM 778 C CA . THR A 1 101 ? 10.004 6.010 0.987 1.00 96.31 101 THR A CA 1
ATOM 779 C C . THR A 1 101 ? 11.206 5.224 0.484 1.00 96.31 101 THR A C 1
ATOM 781 O O . THR A 1 101 ? 11.210 4.743 -0.648 1.00 96.31 101 THR A O 1
ATOM 784 N N . GLU A 1 102 ? 12.244 5.103 1.306 1.00 93.81 102 GLU A N 1
ATOM 785 C CA . GLU A 1 102 ? 13.413 4.292 0.968 1.00 93.81 102 GLU A CA 1
ATOM 786 C C . GLU A 1 102 ? 13.092 2.795 1.069 1.00 93.81 102 GLU A C 1
ATOM 788 O O . GLU A 1 102 ? 12.309 2.358 1.913 1.00 93.81 102 GLU A O 1
ATOM 793 N N . ALA A 1 103 ? 13.702 1.982 0.206 1.00 93.56 103 ALA A N 1
ATOM 794 C CA . ALA A 1 103 ? 13.461 0.545 0.206 1.00 93.56 103 ALA A CA 1
ATOM 795 C C . ALA A 1 103 ? 13.902 -0.102 1.530 1.00 93.56 103 ALA A C 1
ATOM 797 O O . ALA A 1 103 ? 15.011 0.118 2.009 1.00 93.56 103 ALA A O 1
ATOM 798 N N . GLY A 1 104 ? 13.031 -0.928 2.105 1.00 93.56 104 GLY A N 1
ATOM 799 C CA . GLY A 1 104 ? 13.233 -1.598 3.390 1.00 93.56 104 GLY A CA 1
ATOM 800 C C . GLY A 1 104 ? 13.021 -0.701 4.613 1.00 93.56 104 GLY A C 1
ATOM 801 O O . GLY A 1 104 ? 12.966 -1.215 5.730 1.00 93.56 104 GLY A O 1
ATOM 802 N N . VAL A 1 105 ? 12.857 0.610 4.425 1.00 95.81 105 VAL A N 1
ATOM 803 C CA . VAL A 1 105 ? 12.609 1.563 5.509 1.00 95.81 105 VAL A CA 1
ATOM 804 C C . VAL A 1 105 ? 11.106 1.691 5.741 1.00 95.81 105 VAL A C 1
ATOM 806 O O . VAL A 1 105 ? 10.305 1.631 4.807 1.00 95.81 105 VAL A O 1
ATOM 809 N N . ALA A 1 106 ? 10.721 1.828 7.008 1.00 97.56 106 ALA A N 1
ATOM 810 C CA . ALA A 1 106 ? 9.338 2.067 7.385 1.00 97.56 106 ALA A CA 1
ATOM 811 C C . ALA A 1 106 ? 8.884 3.463 6.939 1.00 97.56 106 ALA A C 1
ATOM 813 O O . ALA A 1 106 ? 9.624 4.442 7.056 1.00 97.56 106 ALA A O 1
ATOM 814 N N . SER A 1 107 ? 7.656 3.555 6.437 1.00 98.38 107 SER A N 1
ATOM 815 C CA . SER A 1 107 ? 7.021 4.829 6.112 1.00 98.38 107 SER A CA 1
ATOM 816 C C . SER A 1 107 ? 6.811 5.698 7.355 1.00 98.38 107 SER A C 1
ATOM 818 O O . SER A 1 107 ? 6.885 5.233 8.492 1.00 98.38 107 SER A O 1
ATOM 820 N N . SER A 1 108 ? 6.424 6.957 7.139 1.00 97.25 108 SER A N 1
ATOM 821 C CA . SER A 1 108 ? 5.769 7.745 8.186 1.00 97.25 108 SER A CA 1
ATOM 822 C C . SER A 1 108 ? 4.495 7.054 8.685 1.00 97.25 108 SER A C 1
ATOM 824 O O . SER A 1 108 ? 3.902 6.243 7.965 1.00 97.25 108 SER A O 1
ATOM 826 N N . ASP A 1 109 ? 4.037 7.434 9.876 1.00 97.75 109 ASP A N 1
ATOM 827 C CA . ASP A 1 109 ? 2.789 6.932 10.450 1.00 97.75 109 ASP A CA 1
ATOM 828 C C . ASP A 1 109 ? 1.583 7.230 9.545 1.00 97.75 109 ASP A C 1
ATOM 830 O O . ASP A 1 109 ? 1.342 8.367 9.133 1.00 97.75 109 ASP A O 1
ATOM 834 N N . ILE A 1 110 ? 0.800 6.190 9.261 1.00 98.25 110 ILE A N 1
ATOM 835 C CA . ILE A 1 110 ? -0.445 6.254 8.498 1.00 98.25 110 ILE A CA 1
ATOM 836 C C . ILE A 1 110 ? -1.601 6.044 9.474 1.00 98.25 110 ILE A C 1
ATOM 838 O O . ILE A 1 110 ? -1.761 4.959 10.033 1.00 98.25 110 ILE A O 1
ATOM 842 N N . SER A 1 111 ? -2.408 7.086 9.682 1.00 97.56 111 SER A N 1
ATOM 843 C CA . SER A 1 111 ? -3.568 7.039 10.579 1.00 97.56 111 SER A CA 1
ATOM 844 C C . SER A 1 111 ? -4.657 6.109 10.041 1.00 97.56 111 SER A C 1
ATOM 846 O O . SER A 1 111 ? -5.035 6.195 8.874 1.00 97.56 111 SER A O 1
ATOM 848 N N . LEU A 1 112 ? -5.190 5.248 10.911 1.00 95.06 112 LEU A N 1
ATOM 849 C CA . LEU A 1 112 ? -6.235 4.275 10.582 1.00 95.06 112 LEU A CA 1
ATOM 850 C C . LEU A 1 112 ? -7.666 4.807 10.773 1.00 95.06 112 LEU A C 1
ATOM 852 O O . LEU A 1 112 ? -8.631 4.106 10.472 1.00 95.06 112 LEU A O 1
ATOM 856 N N . GLY A 1 113 ? -7.822 6.039 11.263 1.00 92.75 113 GLY A N 1
ATOM 857 C CA . GLY A 1 113 ? -9.135 6.640 11.507 1.00 92.75 113 GLY A CA 1
ATOM 858 C C . GLY A 1 113 ? -9.897 5.997 12.672 1.00 92.75 113 GLY A C 1
ATOM 859 O O . GLY A 1 113 ? -9.299 5.501 13.630 1.00 92.75 113 GLY A O 1
ATOM 860 N N . ASP A 1 114 ? -11.229 6.055 12.617 1.00 91.75 114 ASP A N 1
ATOM 861 C CA . ASP A 1 114 ? -12.118 5.568 13.680 1.00 91.75 114 ASP A CA 1
ATOM 862 C C . ASP A 1 114 ? -12.154 4.028 13.759 1.00 91.75 114 ASP A C 1
ATOM 864 O O . ASP A 1 114 ? -11.828 3.329 12.798 1.00 91.75 114 ASP A O 1
ATOM 868 N N . TYR A 1 115 ? -12.608 3.478 14.886 1.00 92.12 115 TYR A N 1
ATOM 869 C CA . TYR A 1 115 ? -12.779 2.031 15.069 1.00 92.12 115 TYR A CA 1
ATOM 870 C C . TYR A 1 115 ? -13.714 1.416 14.018 1.00 92.12 115 TYR A C 1
ATOM 872 O O . TYR A 1 115 ? -14.799 1.938 13.755 1.00 92.12 115 TYR A O 1
ATOM 880 N N . GLY A 1 116 ? -13.314 0.286 13.435 1.00 88.56 116 GLY A N 1
ATOM 881 C CA . GLY A 1 116 ? -14.033 -0.365 12.336 1.00 88.56 116 GLY A CA 1
ATOM 882 C C . GLY A 1 116 ? -13.810 0.272 10.962 1.00 88.56 116 GLY A C 1
ATOM 883 O O . GLY A 1 116 ? -14.373 -0.210 9.982 1.00 88.56 116 GLY A O 1
ATOM 884 N N . SER A 1 117 ? -13.020 1.347 10.860 1.00 92.25 117 SER A N 1
ATOM 885 C CA . SER A 1 117 ? -12.695 1.957 9.567 1.00 92.25 117 SER A CA 1
ATOM 886 C C . SER A 1 117 ? -11.677 1.116 8.802 1.00 92.25 117 SER A C 1
ATOM 888 O O . SER A 1 117 ? -10.777 0.514 9.393 1.00 92.25 117 SER A O 1
ATOM 890 N N . THR A 1 118 ? -11.791 1.133 7.476 1.00 97.06 118 THR A N 1
ATOM 891 C CA . THR A 1 118 ? -10.803 0.553 6.564 1.00 97.06 118 THR A CA 1
ATOM 892 C C . THR A 1 118 ? -10.083 1.671 5.822 1.00 97.06 118 THR A C 1
ATOM 894 O O . THR A 1 118 ? -10.723 2.510 5.187 1.00 97.06 118 THR A O 1
ATOM 897 N N . VAL A 1 119 ? -8.753 1.667 5.873 1.00 97.88 119 VAL A N 1
ATOM 898 C CA . VAL A 1 119 ? -7.888 2.574 5.112 1.00 97.88 119 VAL A CA 1
ATOM 899 C C . VAL A 1 119 ? -7.239 1.806 3.968 1.00 97.88 119 VAL A C 1
ATOM 901 O O . VAL A 1 119 ? -6.758 0.688 4.150 1.00 97.88 119 VAL A O 1
ATOM 904 N N . ILE A 1 120 ? -7.232 2.410 2.781 1.00 98.38 120 ILE A N 1
ATOM 905 C CA . ILE A 1 120 ? -6.587 1.857 1.591 1.00 98.38 120 ILE A CA 1
ATOM 906 C C . ILE A 1 120 ? -5.230 2.532 1.424 1.00 98.38 120 ILE A C 1
ATOM 908 O O . ILE A 1 120 ? -5.160 3.748 1.264 1.00 98.38 120 ILE A O 1
ATOM 912 N N . ILE A 1 121 ? -4.163 1.738 1.446 1.00 98.56 121 ILE A N 1
ATOM 913 C CA . ILE A 1 121 ? -2.783 2.210 1.360 1.00 98.56 121 ILE A CA 1
ATOM 914 C C . ILE A 1 121 ? -2.162 1.672 0.065 1.00 98.56 121 ILE A C 1
ATOM 916 O O . ILE A 1 121 ? -1.908 0.467 -0.031 1.00 98.56 121 ILE A O 1
ATOM 920 N N . PRO A 1 122 ? -1.916 2.524 -0.944 1.00 98.44 122 PRO A N 1
ATOM 921 C CA . PRO A 1 122 ? -1.162 2.132 -2.125 1.00 98.44 122 PRO A CA 1
ATOM 922 C C . PRO A 1 122 ? 0.343 2.120 -1.828 1.00 98.44 122 PRO A C 1
ATOM 924 O O . PRO A 1 122 ? 0.897 3.095 -1.318 1.00 98.44 122 PRO A O 1
ATOM 927 N N . VAL A 1 123 ? 1.012 1.035 -2.202 1.00 98.56 123 VAL A N 1
ATOM 928 C CA . VAL A 1 123 ? 2.471 0.924 -2.261 1.00 98.56 123 VAL A CA 1
ATOM 929 C C . VAL A 1 123 ? 2.857 0.824 -3.729 1.00 98.56 123 VAL A C 1
ATOM 931 O O . VAL A 1 123 ? 2.520 -0.150 -4.402 1.00 98.56 123 VAL A O 1
ATOM 934 N N . VAL A 1 124 ? 3.524 1.851 -4.242 1.00 98.06 124 VAL A N 1
ATOM 935 C CA . VAL A 1 124 ? 3.837 1.987 -5.664 1.00 98.06 124 VAL A CA 1
ATOM 936 C C . VAL A 1 124 ? 5.331 1.845 -5.870 1.00 98.06 124 VAL A C 1
ATOM 938 O O . VAL A 1 124 ? 6.112 2.606 -5.298 1.00 98.06 124 VAL A O 1
ATOM 941 N N . LEU A 1 125 ? 5.718 0.909 -6.732 1.00 95.81 125 LEU A N 1
ATOM 942 C CA . LEU A 1 125 ? 7.076 0.799 -7.236 1.00 95.81 125 LEU A CA 1
ATOM 943 C C . LEU A 1 125 ? 7.131 1.263 -8.691 1.00 95.81 125 LEU A C 1
ATOM 945 O O . LEU A 1 125 ? 6.470 0.703 -9.566 1.00 95.81 125 LEU A O 1
ATOM 949 N N . HIS A 1 126 ? 7.976 2.256 -8.944 1.00 93.81 126 HIS A N 1
ATOM 950 C CA . HIS A 1 126 ? 8.334 2.711 -10.277 1.00 93.81 126 HIS A CA 1
ATOM 951 C C . HIS A 1 126 ? 9.812 2.423 -10.549 1.00 93.81 126 HIS A C 1
ATOM 953 O O . HIS A 1 126 ? 10.670 2.763 -9.733 1.00 93.81 126 HIS A O 1
ATOM 959 N N . VAL A 1 127 ? 10.110 1.857 -11.719 1.00 90.88 127 VAL A N 1
ATOM 960 C CA . VAL A 1 127 ? 11.476 1.636 -12.214 1.00 90.88 127 VAL A CA 1
ATOM 961 C C . VAL A 1 127 ? 11.568 2.166 -13.635 1.00 90.88 127 VAL A C 1
ATOM 963 O O . VAL A 1 127 ? 10.666 1.933 -14.441 1.00 90.88 127 VAL A O 1
ATOM 966 N N . ASP A 1 128 ? 12.635 2.898 -13.942 1.00 87.31 128 ASP A N 1
ATOM 967 C CA . ASP A 1 128 ? 12.818 3.482 -15.270 1.00 87.31 128 ASP A CA 1
ATOM 968 C C . ASP A 1 128 ? 12.842 2.392 -16.350 1.00 87.31 128 ASP A C 1
ATOM 970 O O . ASP A 1 128 ? 13.622 1.442 -16.306 1.00 87.31 128 ASP A O 1
ATOM 974 N N . GLY A 1 129 ? 11.953 2.538 -17.330 1.00 85.56 129 GLY A N 1
ATOM 975 C CA . GLY A 1 129 ? 11.774 1.586 -18.419 1.00 85.56 129 GLY A CA 1
ATOM 976 C C . GLY A 1 129 ? 10.838 0.408 -18.132 1.00 85.56 129 GLY A C 1
ATOM 977 O O . GLY A 1 129 ? 10.640 -0.418 -19.014 1.00 85.56 129 GLY A O 1
ATOM 978 N N . CYS A 1 130 ? 10.224 0.348 -16.950 1.00 89.25 130 CYS A N 1
ATOM 979 C CA . CYS A 1 130 ? 9.262 -0.679 -16.553 1.00 89.25 130 CYS A CA 1
ATOM 980 C C . CYS A 1 130 ? 7.834 -0.135 -16.463 1.00 89.25 130 CYS A C 1
ATOM 982 O O . CYS A 1 130 ? 7.623 1.062 -16.271 1.00 89.25 130 CYS A O 1
ATOM 984 N N . LEU A 1 131 ? 6.840 -1.027 -16.511 1.00 91.69 131 LEU A N 1
ATOM 985 C CA . LEU A 1 131 ? 5.501 -0.673 -16.041 1.00 91.69 131 LEU A CA 1
ATOM 986 C C . LEU A 1 131 ? 5.525 -0.546 -14.507 1.00 91.69 131 LEU A C 1
ATOM 988 O O . LEU A 1 131 ? 6.117 -1.402 -13.836 1.00 91.69 131 LEU A O 1
ATOM 992 N N . PRO A 1 132 ? 4.893 0.491 -13.931 1.00 92.62 132 PRO A N 1
ATOM 993 C CA . PRO A 1 132 ? 4.803 0.622 -12.486 1.00 92.62 132 PRO A CA 1
ATOM 994 C C . PRO A 1 132 ? 3.926 -0.486 -11.897 1.00 92.62 132 PRO A C 1
ATOM 996 O O . PRO A 1 132 ? 2.976 -0.958 -12.527 1.00 92.62 132 PRO A O 1
ATOM 999 N N . SER A 1 133 ? 4.222 -0.874 -10.662 1.00 95.81 133 SER A N 1
ATOM 1000 C CA . SER A 1 133 ? 3.389 -1.799 -9.892 1.00 95.81 133 SER A CA 1
ATOM 1001 C C . SER A 1 133 ? 2.774 -1.092 -8.708 1.00 95.81 133 SER A C 1
ATOM 1003 O O . SER A 1 133 ? 3.473 -0.398 -7.972 1.00 95.81 133 SER A O 1
ATOM 1005 N N . THR A 1 134 ? 1.485 -1.331 -8.496 1.00 98.06 134 THR A N 1
ATOM 1006 C CA . THR A 1 134 ? 0.746 -0.814 -7.347 1.00 98.06 134 THR A CA 1
ATOM 1007 C C . THR A 1 134 ? 0.206 -1.983 -6.548 1.00 98.06 134 THR A C 1
ATOM 1009 O O . THR A 1 134 ? -0.621 -2.746 -7.040 1.00 98.06 134 THR A O 1
ATOM 1012 N N . TYR A 1 135 ? 0.663 -2.098 -5.309 1.00 98.56 135 TYR A N 1
ATOM 1013 C CA . TYR A 1 135 ? 0.139 -3.030 -4.325 1.00 98.56 135 TYR A CA 1
ATOM 1014 C C . TYR A 1 135 ? -0.828 -2.274 -3.417 1.00 98.56 135 TYR A C 1
ATOM 1016 O O . TYR A 1 135 ? -0.511 -1.200 -2.910 1.00 98.56 135 TYR A O 1
ATOM 1024 N N . THR A 1 136 ? -2.026 -2.806 -3.231 1.00 98.56 136 THR A N 1
ATOM 1025 C CA . THR A 1 136 ? -3.096 -2.183 -2.459 1.00 98.56 136 THR A CA 1
ATOM 1026 C C . THR A 1 136 ? -3.292 -2.937 -1.155 1.00 98.56 136 THR A C 1
ATOM 1028 O O . THR A 1 136 ? -3.632 -4.119 -1.152 1.00 98.56 136 THR A O 1
ATOM 1031 N N . LEU A 1 137 ? -3.088 -2.240 -0.039 1.00 98.62 137 LEU A N 1
ATOM 1032 C CA . LEU A 1 137 ? -3.331 -2.773 1.296 1.00 98.62 137 LEU A CA 1
ATOM 1033 C C . LEU A 1 137 ? -4.644 -2.191 1.831 1.00 98.62 137 LEU A C 1
ATOM 1035 O O . LEU A 1 137 ? -4.762 -0.980 1.996 1.00 98.62 137 LEU A O 1
ATOM 1039 N N . SER A 1 138 ? -5.632 -3.037 2.108 1.00 98.44 138 SER A N 1
ATOM 1040 C CA . SER A 1 138 ? -6.874 -2.662 2.791 1.00 98.44 138 SER A CA 1
ATOM 1041 C C . SER A 1 138 ? -6.768 -3.009 4.272 1.00 98.44 138 SER A C 1
ATOM 1043 O O . SER A 1 138 ? -6.921 -4.165 4.672 1.00 98.44 138 SER A O 1
ATOM 1045 N N . ILE A 1 139 ? -6.469 -2.004 5.091 1.00 98.38 139 ILE A N 1
ATOM 1046 C CA . ILE A 1 139 ? -6.196 -2.175 6.517 1.00 98.38 139 ILE A CA 1
ATOM 1047 C C . ILE A 1 139 ? -7.426 -1.775 7.320 1.00 98.38 139 ILE A C 1
ATOM 1049 O O . ILE A 1 139 ? -7.843 -0.622 7.267 1.00 98.38 139 ILE A O 1
ATOM 1053 N N . THR A 1 140 ? -7.994 -2.712 8.076 1.00 97.19 140 THR A N 1
ATOM 1054 C CA . THR A 1 140 ? -9.168 -2.467 8.921 1.00 97.19 140 THR A CA 1
ATOM 1055 C C . THR A 1 140 ? -8.755 -2.344 10.378 1.00 97.19 140 THR A C 1
ATOM 1057 O O . THR A 1 140 ? -8.128 -3.247 10.933 1.00 97.19 140 THR A O 1
ATOM 1060 N N . ARG A 1 141 ? -9.123 -1.233 11.016 1.00 96.12 141 ARG A N 1
ATOM 1061 C CA . ARG A 1 141 ? -8.955 -1.059 12.459 1.00 96.12 141 ARG A CA 1
ATOM 1062 C C . ARG A 1 141 ? -10.074 -1.790 13.191 1.00 96.12 141 ARG A C 1
ATOM 1064 O O . ARG A 1 141 ? -11.242 -1.608 12.865 1.00 96.12 141 ARG A O 1
ATOM 1071 N N . GLY A 1 142 ? -9.725 -2.587 14.192 1.00 91.25 142 GLY A N 1
ATOM 1072 C CA . GLY A 1 142 ? -10.674 -3.350 14.992 1.00 91.25 142 GLY A CA 1
ATOM 1073 C C . GLY A 1 142 ? -11.705 -2.468 15.697 1.00 91.25 142 GLY A C 1
ATOM 1074 O O . GLY A 1 142 ? -11.492 -1.273 15.926 1.00 91.25 142 GLY A O 1
ATOM 1075 N N . LEU A 1 143 ? -12.833 -3.080 16.045 1.00 89.19 143 LEU A N 1
ATOM 1076 C CA . LEU A 1 143 ? -13.831 -2.483 16.925 1.00 89.19 143 LEU A CA 1
ATOM 1077 C C . LEU A 1 143 ? -13.366 -2.599 18.380 1.00 89.19 143 LEU A C 1
ATOM 1079 O O . LEU A 1 143 ? -12.656 -3.537 18.737 1.00 89.19 143 LEU A O 1
ATOM 1083 N N . VAL A 1 144 ? -13.770 -1.648 19.220 1.00 84.00 144 VAL A N 1
ATOM 1084 C CA . VAL A 1 144 ? -13.551 -1.751 20.668 1.00 84.00 144 VAL A CA 1
ATOM 1085 C C . VAL A 1 144 ? -14.433 -2.876 21.185 1.00 84.00 144 VAL A C 1
ATOM 1087 O O . VAL A 1 144 ? -15.650 -2.739 21.124 1.00 84.00 144 VAL A O 1
ATOM 1090 N N . GLU A 1 145 ? -13.867 -3.966 21.697 1.00 67.94 145 GLU A N 1
ATOM 1091 C CA . GLU A 1 145 ? -14.666 -4.989 22.376 1.00 67.94 145 GLU A CA 1
ATOM 1092 C C . GLU A 1 145 ? -15.220 -4.420 23.691 1.00 67.94 145 GLU A C 1
ATOM 1094 O O . GLU A 1 145 ? -14.497 -3.900 24.539 1.00 67.94 145 GLU A O 1
ATOM 1099 N N . SER A 1 146 ? -16.535 -4.475 23.853 1.00 52.34 146 SER A N 1
ATOM 1100 C CA . SER A 1 146 ? -17.253 -3.974 25.000 1.00 52.34 146 SER A CA 1
ATOM 1101 C C . SER A 1 146 ? -17.168 -5.070 26.036 1.00 52.34 146 SER A C 1
ATOM 1103 O O . SER A 1 146 ? -17.526 -6.232 25.814 1.00 52.34 146 SER A O 1
ATOM 1105 N N . HIS A 1 147 ? -16.641 -4.716 27.202 1.00 43.12 147 HIS A N 1
ATOM 1106 C CA . HIS A 1 147 ? -16.683 -5.618 28.330 1.00 43.12 147 HIS A CA 1
ATOM 1107 C C . HIS A 1 147 ? -18.149 -5.905 28.640 1.00 43.12 147 HIS A C 1
ATOM 1109 O O . HIS A 1 147 ? -18.872 -5.041 29.139 1.00 43.12 147 HIS A O 1
ATOM 1115 N N . LYS A 1 148 ? -18.588 -7.137 28.363 1.00 40.06 148 LYS A N 1
ATOM 1116 C CA . LYS A 1 148 ? -19.879 -7.634 28.826 1.00 40.06 148 LYS A CA 1
ATOM 1117 C C . LYS A 1 148 ? -19.910 -7.525 30.344 1.00 40.06 148 LYS A C 1
ATOM 1119 O O . LYS A 1 148 ? -19.393 -8.389 31.054 1.00 40.06 148 LYS A O 1
ATOM 1124 N N . ARG A 1 149 ? -20.545 -6.482 30.875 1.00 44.94 149 ARG A N 1
ATOM 1125 C CA . ARG A 1 149 ? -20.964 -6.496 32.271 1.00 44.94 149 ARG A CA 1
ATOM 1126 C C . ARG A 1 149 ? -22.077 -7.536 32.334 1.00 44.94 149 ARG A C 1
ATOM 1128 O O . ARG A 1 149 ? -23.164 -7.280 31.829 1.00 44.94 149 ARG A O 1
ATOM 1135 N N . LYS A 1 150 ? -21.801 -8.721 32.896 1.00 36.91 150 LYS A N 1
ATOM 1136 C CA . LYS A 1 150 ? -22.844 -9.700 33.234 1.00 36.91 150 LYS A CA 1
ATOM 1137 C C . LYS A 1 150 ? -23.887 -8.986 34.099 1.00 36.91 150 LYS A C 1
ATOM 1139 O O . LYS A 1 150 ? -23.685 -8.826 35.298 1.00 36.91 150 LYS A O 1
ATOM 1144 N N . LYS A 1 151 ? -24.981 -8.547 33.489 1.00 48.97 151 LYS A N 1
ATOM 1145 C CA . LYS A 1 151 ? -26.277 -8.528 34.144 1.00 48.97 151 LYS A CA 1
ATOM 1146 C C . LYS A 1 151 ? -26.943 -9.826 33.710 1.00 48.97 151 LYS A C 1
ATOM 1148 O O . LYS A 1 151 ? -27.172 -10.050 32.530 1.00 48.97 151 LYS A O 1
ATOM 1153 N N . ASP A 1 152 ? -27.115 -10.715 34.678 1.00 58.59 152 ASP A N 1
ATOM 1154 C CA . ASP A 1 152 ? -28.175 -11.717 34.638 1.00 58.59 152 ASP A CA 1
ATOM 1155 C C . ASP A 1 152 ? -27.988 -12.826 33.582 1.00 58.59 152 ASP A C 1
ATOM 1157 O O . ASP A 1 152 ? -28.860 -13.105 32.775 1.00 58.59 152 ASP A O 1
ATOM 1161 N N . GLY A 1 153 ? -26.835 -13.503 33.591 1.00 47.97 153 GLY A N 1
ATOM 1162 C CA . GLY A 1 153 ? -26.732 -14.893 33.113 1.00 47.97 153 GLY A CA 1
ATOM 1163 C C . GLY A 1 153 ? -27.045 -15.206 31.638 1.00 47.97 153 GLY A C 1
ATOM 1164 O O . GLY A 1 153 ? -27.053 -16.384 31.293 1.00 47.97 153 GLY A O 1
ATOM 1165 N N . HIS A 1 154 ? -27.249 -14.220 30.761 1.00 44.25 154 HIS A N 1
ATOM 1166 C CA . HIS A 1 154 ? -27.469 -14.447 29.331 1.00 44.25 154 HIS A CA 1
ATOM 1167 C C . HIS A 1 154 ? -26.453 -13.663 28.497 1.00 44.25 154 HIS A C 1
ATOM 1169 O O . HIS A 1 154 ? -26.402 -12.435 28.518 1.00 44.25 154 HIS A O 1
ATOM 1175 N N . THR A 1 155 ? -25.583 -14.374 27.783 1.00 38.69 155 THR A N 1
ATOM 1176 C CA . THR A 1 155 ? -24.577 -13.762 26.914 1.00 38.69 155 THR A CA 1
ATOM 1177 C C . THR A 1 155 ? -25.155 -13.562 25.521 1.00 38.69 155 THR A C 1
ATOM 1179 O O . THR A 1 155 ? -25.054 -14.457 24.689 1.00 38.69 155 THR A O 1
ATOM 1182 N N . VAL A 1 156 ? -25.689 -12.378 25.231 1.00 48.03 156 VAL A N 1
ATOM 1183 C CA . VAL A 1 156 ? -25.965 -11.980 23.843 1.00 48.03 156 VAL A CA 1
ATOM 1184 C C . VAL A 1 156 ? -24.643 -11.521 23.229 1.00 48.03 156 VAL A C 1
ATOM 1186 O O . VAL A 1 156 ? -23.992 -10.609 23.736 1.00 48.03 156 VAL A O 1
ATOM 1189 N N . THR A 1 157 ? -24.122 -12.263 22.256 1.00 47.00 157 THR A N 1
ATOM 1190 C CA . THR A 1 157 ? -23.139 -11.763 21.282 1.00 47.00 157 THR A CA 1
ATOM 1191 C C . THR A 1 157 ? -23.931 -11.500 20.018 1.00 47.00 157 THR A C 1
ATOM 1193 O O . THR A 1 157 ? -24.263 -12.461 19.327 1.00 47.00 157 THR A O 1
ATOM 1196 N N . ASP A 1 158 ? -24.250 -10.247 19.725 1.00 48.41 158 ASP A N 1
ATOM 1197 C CA . ASP A 1 158 ? -24.735 -9.911 18.395 1.00 48.41 158 ASP A CA 1
ATOM 1198 C C . ASP A 1 158 ? -23.922 -8.746 17.835 1.00 48.41 158 ASP A C 1
ATOM 1200 O O . ASP A 1 158 ? -23.794 -7.687 18.446 1.00 48.41 158 ASP A O 1
ATOM 1204 N N . ALA A 1 159 ? -23.315 -8.982 16.675 1.00 44.53 159 ALA A N 1
ATOM 1205 C CA . ALA A 1 159 ? -22.558 -7.983 15.932 1.00 44.53 159 ALA A CA 1
ATOM 1206 C C . ALA A 1 159 ? -23.468 -6.845 15.417 1.00 44.53 159 ALA A C 1
ATOM 1208 O O . ALA A 1 159 ? -22.967 -5.803 14.991 1.00 44.53 159 ALA A O 1
ATOM 1209 N N . SER A 1 160 ? -24.794 -7.027 15.471 1.00 45.81 160 SER A N 1
ATOM 1210 C CA . SER A 1 160 ? -25.799 -6.035 15.077 1.00 45.81 160 SER A CA 1
ATOM 1211 C C . SER A 1 160 ? -25.888 -4.826 16.029 1.00 45.81 160 SER A C 1
ATOM 1213 O O . SER A 1 160 ? -26.025 -3.701 15.551 1.00 45.81 160 SER A O 1
ATOM 1215 N N . GLU A 1 161 ? -25.692 -5.011 17.342 1.00 51.59 161 GLU A N 1
ATOM 1216 C CA . GLU A 1 161 ? -25.723 -3.926 18.348 1.00 51.59 161 GLU A CA 1
ATOM 1217 C C . GLU A 1 161 ? -24.528 -2.962 18.183 1.00 51.59 161 GLU A C 1
ATOM 1219 O O . GLU A 1 161 ? -24.619 -1.753 18.400 1.00 51.59 161 GLU A O 1
ATOM 1224 N N . TYR A 1 162 ? -23.414 -3.485 17.671 1.00 47.66 162 TYR A N 1
ATOM 1225 C CA . TYR A 1 162 ? -22.180 -2.741 17.429 1.00 47.66 162 TYR A CA 1
ATOM 1226 C C . TYR A 1 162 ? -22.263 -1.722 16.299 1.00 47.66 162 TYR A C 1
ATOM 1228 O O . TYR A 1 162 ? -21.733 -0.614 16.413 1.00 47.66 162 TYR A O 1
ATOM 1236 N N . LEU A 1 163 ? -22.899 -2.091 15.185 1.00 52.00 163 LEU A N 1
ATOM 1237 C CA . LEU A 1 163 ? -23.085 -1.172 14.063 1.00 52.00 163 LEU A CA 1
ATOM 1238 C C . LEU A 1 163 ? -23.996 -0.007 14.468 1.00 52.00 163 LEU A C 1
ATOM 1240 O O . LEU A 1 163 ? -23.761 1.130 14.053 1.00 52.00 163 LEU A O 1
ATOM 1244 N N . GLU A 1 164 ? -24.969 -0.268 15.341 1.00 55.25 164 GLU A N 1
ATOM 1245 C CA . GLU A 1 164 ? -25.873 0.744 15.878 1.00 55.25 164 GLU A CA 1
ATOM 1246 C C . GLU A 1 164 ? -25.156 1.700 16.848 1.00 55.25 164 GLU A C 1
ATOM 1248 O O . GLU A 1 164 ? -25.302 2.921 16.732 1.00 55.25 164 GLU A O 1
ATOM 1253 N N . GLU A 1 165 ? -24.282 1.194 17.725 1.00 53.47 165 GLU A N 1
ATOM 1254 C CA . GLU A 1 165 ? -23.449 2.039 18.592 1.00 53.47 165 GLU A CA 1
ATOM 1255 C C . GLU A 1 165 ? -22.416 2.870 17.817 1.00 53.47 165 GLU A C 1
ATOM 1257 O O . GLU A 1 165 ? -22.202 4.039 18.144 1.00 53.47 165 GLU A O 1
ATOM 1262 N N . ASN A 1 166 ? -21.825 2.335 16.745 1.00 56.06 166 ASN A N 1
ATOM 1263 C CA . ASN A 1 166 ? -20.896 3.092 15.900 1.00 56.06 166 ASN A CA 1
ATOM 1264 C C . ASN A 1 166 ? -21.618 4.178 15.077 1.00 56.06 166 ASN A C 1
ATOM 1266 O O . ASN A 1 166 ? -21.114 5.297 14.935 1.00 56.06 166 ASN A O 1
ATOM 1270 N N . HIS A 1 167 ? -22.834 3.899 14.588 1.00 60.91 167 HIS A N 1
ATOM 1271 C CA . HIS A 1 167 ? -23.709 4.915 13.989 1.00 60.91 167 HIS A CA 1
ATOM 1272 C C . HIS A 1 167 ? -24.099 5.993 15.008 1.00 60.91 167 HIS A C 1
ATOM 1274 O O . HIS A 1 167 ? -24.069 7.186 14.694 1.00 60.91 167 HIS A O 1
ATOM 1280 N N . LYS A 1 168 ? -24.386 5.597 16.251 1.00 58.00 168 LYS A N 1
ATOM 1281 C CA . LYS A 1 168 ? -24.669 6.509 17.363 1.00 58.00 168 LYS A CA 1
ATOM 1282 C C . LYS A 1 168 ? -23.446 7.361 17.721 1.00 58.00 168 LYS A C 1
ATOM 1284 O O . LYS A 1 168 ? -23.595 8.565 17.921 1.00 58.00 168 LYS A O 1
ATOM 1289 N N . TYR A 1 169 ? -22.239 6.796 17.733 1.00 56.78 169 TYR A N 1
ATOM 1290 C CA . TYR A 1 169 ? -20.996 7.535 17.978 1.00 56.78 169 TYR A CA 1
ATOM 1291 C C . TYR A 1 169 ? -20.706 8.555 16.866 1.00 56.78 169 TYR A C 1
ATOM 1293 O O . TYR A 1 169 ? -20.440 9.725 17.160 1.00 56.78 169 TYR A O 1
ATOM 1301 N N . LYS A 1 170 ? -20.858 8.164 15.590 1.00 62.16 170 LYS A N 1
ATOM 1302 C CA . LYS A 1 170 ? -20.791 9.096 14.448 1.00 62.16 170 LYS A CA 1
ATOM 1303 C C . LYS A 1 170 ? -21.821 10.224 14.565 1.00 62.16 170 LYS A C 1
ATOM 1305 O O . LYS A 1 170 ? -21.469 11.385 14.358 1.00 62.16 170 LYS A O 1
ATOM 1310 N N . TYR A 1 171 ? -23.062 9.907 14.946 1.00 66.19 171 TYR A N 1
ATOM 1311 C CA . TYR A 1 171 ? -24.125 10.895 15.151 1.00 66.19 171 TYR A CA 1
ATOM 1312 C C . TYR A 1 171 ? -23.772 11.909 16.252 1.00 66.19 171 TYR A C 1
ATOM 1314 O O . TYR A 1 171 ? -23.881 13.117 16.036 1.00 66.19 171 TYR A O 1
ATOM 1322 N N . TRP A 1 172 ? -23.289 11.450 17.411 1.00 48.31 172 TRP A N 1
ATOM 1323 C CA . TRP A 1 172 ? -22.925 12.343 18.517 1.00 48.31 172 TRP A CA 1
ATOM 1324 C C . TRP A 1 172 ? -21.735 13.246 18.191 1.00 48.31 172 TRP A C 1
ATOM 1326 O O . TRP A 1 172 ? -21.777 14.431 18.520 1.00 48.31 172 TRP A O 1
ATOM 1336 N N . ARG A 1 173 ? -20.710 12.742 17.491 1.00 65.62 173 ARG A N 1
ATOM 1337 C CA . ARG A 1 173 ? -19.574 13.573 17.055 1.00 65.62 173 ARG A CA 1
ATOM 1338 C C . ARG A 1 173 ? -19.978 14.649 16.052 1.00 65.62 173 ARG A C 1
ATOM 1340 O O . ARG A 1 173 ? -19.529 15.785 16.180 1.00 65.62 173 ARG A O 1
ATOM 1347 N N . ALA A 1 174 ? -20.833 14.315 15.085 1.00 66.00 174 ALA A N 1
ATOM 1348 C CA . ALA A 1 174 ? -21.352 15.294 14.132 1.00 66.00 174 ALA A CA 1
ATOM 1349 C C . ALA A 1 174 ? -22.171 16.385 14.840 1.00 66.00 174 ALA A C 1
ATOM 1351 O O . ALA A 1 174 ? -22.020 17.566 14.541 1.00 66.00 174 ALA A O 1
ATOM 1352 N N . LYS A 1 175 ? -22.979 15.998 15.833 1.00 71.06 175 LYS A N 1
ATOM 1353 C CA . LYS A 1 175 ? -23.792 16.926 16.623 1.00 71.06 175 LYS A CA 1
ATOM 1354 C C . LYS A 1 175 ? -22.950 17.858 17.500 1.00 71.06 175 LYS A C 1
ATOM 1356 O O . LYS A 1 175 ? -23.189 19.057 17.503 1.00 71.06 175 LYS A O 1
ATOM 1361 N N . LEU A 1 176 ? -21.912 17.334 18.154 1.00 68.12 176 LEU A N 1
ATOM 1362 C CA . LEU A 1 176 ? -20.934 18.141 18.896 1.00 68.12 176 LEU A CA 1
ATOM 1363 C C . LEU A 1 176 ? -20.191 19.134 17.986 1.00 68.12 176 LEU A C 1
ATOM 1365 O O . LEU A 1 176 ? -19.989 20.282 18.370 1.00 68.12 176 LEU A O 1
ATOM 1369 N N . ALA A 1 177 ? -19.817 18.724 16.770 1.00 66.69 177 ALA A N 1
ATOM 1370 C CA . ALA A 1 177 ? -19.182 19.614 15.798 1.00 66.69 177 ALA A CA 1
ATOM 1371 C C . ALA A 1 177 ? -20.132 20.716 15.289 1.00 66.69 177 ALA A C 1
ATOM 1373 O O . ALA A 1 177 ? -19.693 21.838 15.039 1.00 66.69 177 ALA A O 1
ATOM 1374 N N . GLU A 1 178 ? -21.425 20.416 15.145 1.00 73.31 178 GLU A N 1
ATOM 1375 C CA . GLU A 1 178 ? -22.472 21.384 14.797 1.00 73.31 178 GLU A CA 1
ATOM 1376 C C . GLU A 1 178 ? -22.691 22.407 15.924 1.00 73.31 178 GLU A C 1
ATOM 1378 O O . GLU A 1 178 ? -22.728 23.611 15.667 1.00 73.31 178 GLU A O 1
ATOM 1383 N N . ASP A 1 179 ? -22.770 21.947 17.176 1.00 69.94 179 ASP A N 1
ATOM 1384 C CA . ASP A 1 179 ? -22.958 22.811 18.347 1.00 69.94 179 ASP A CA 1
ATOM 1385 C C . ASP A 1 179 ? -21.748 23.731 18.571 1.00 69.94 179 ASP A C 1
ATOM 1387 O O . ASP A 1 179 ? -21.918 24.936 18.768 1.00 69.94 179 ASP A O 1
ATOM 1391 N N . HIS A 1 180 ? -20.524 23.215 18.410 1.00 63.66 180 HIS A N 1
ATOM 1392 C CA . HIS A 1 180 ? -19.317 24.046 18.412 1.00 63.66 180 HIS A CA 1
ATOM 1393 C C . HIS A 1 180 ? -19.329 25.090 17.284 1.00 63.66 180 HIS A C 1
ATOM 1395 O O . HIS A 1 180 ? -18.954 26.237 17.509 1.00 63.66 180 HIS A O 1
ATOM 1401 N N . ARG A 1 181 ? -19.797 24.741 16.078 1.00 68.62 181 ARG A N 1
ATOM 1402 C CA . ARG A 1 181 ? -19.892 25.690 14.953 1.00 68.62 181 ARG A CA 1
ATOM 1403 C C . ARG A 1 181 ? -20.899 26.811 15.229 1.00 68.62 181 ARG A C 1
ATOM 1405 O O . ARG A 1 181 ? -20.653 27.959 14.867 1.00 68.62 181 ARG A O 1
ATOM 1412 N N . LYS A 1 182 ? -22.009 26.494 15.901 1.00 66.75 182 LYS A N 1
ATOM 1413 C CA . LYS A 1 182 ? -23.009 27.480 16.336 1.00 66.75 182 LYS A CA 1
ATOM 1414 C C . LYS A 1 182 ? -22.475 28.392 17.436 1.00 66.75 182 LYS A C 1
ATOM 1416 O O . LYS A 1 182 ? -22.731 29.585 17.382 1.00 66.75 182 LYS A O 1
ATOM 1421 N N . GLN A 1 183 ? -21.687 27.866 18.373 1.00 57.31 183 GLN A N 1
ATOM 1422 C CA . GLN A 1 183 ? -21.033 28.683 19.399 1.00 57.31 183 GLN A CA 1
ATOM 1423 C C . GLN A 1 183 ? -19.971 29.633 18.831 1.00 57.31 183 GLN A C 1
ATOM 1425 O O . GLN A 1 183 ? -19.848 30.750 19.321 1.00 57.31 183 GLN A O 1
ATOM 1430 N N . VAL A 1 184 ? -19.229 29.229 17.794 1.00 59.41 184 VAL A N 1
ATOM 1431 C CA . VAL A 1 184 ? -18.186 30.070 17.173 1.00 59.41 184 VAL A CA 1
ATOM 1432 C C . VAL A 1 184 ? -18.778 31.192 16.303 1.00 59.41 184 VAL A C 1
ATOM 1434 O O . VAL A 1 184 ? -18.181 32.257 16.206 1.00 59.41 184 VAL A O 1
ATOM 1437 N N . ASN A 1 185 ? -19.970 31.002 15.728 1.00 54.97 185 ASN A N 1
ATOM 1438 C CA . ASN A 1 185 ? -20.669 32.018 14.923 1.00 54.97 185 ASN A CA 1
ATOM 1439 C C . ASN A 1 185 ? -21.552 32.981 15.745 1.00 54.97 185 ASN A C 1
ATOM 1441 O O . ASN A 1 185 ? -22.288 33.778 15.166 1.00 54.97 185 ASN A O 1
ATOM 1445 N N . CYS A 1 186 ? -21.512 32.897 17.078 1.00 53.47 186 CYS A N 1
ATOM 1446 C CA . CYS A 1 186 ? -22.239 33.792 17.985 1.00 53.47 186 CYS A CA 1
ATOM 1447 C C . CYS A 1 186 ? -21.379 34.944 18.551 1.00 53.47 186 CYS A C 1
ATOM 1449 O O . CYS A 1 186 ? -21.832 35.607 19.485 1.00 53.47 186 CYS A O 1
ATOM 1451 N N . CYS A 1 187 ? -20.184 35.193 18.000 1.00 49.09 187 CYS A N 1
ATOM 1452 C CA . CYS A 1 187 ? -19.344 36.358 18.311 1.00 49.09 187 CYS A CA 1
ATOM 1453 C C . CYS A 1 187 ? -19.369 37.389 17.180 1.00 49.09 187 CYS A C 1
ATOM 1455 O O . CYS A 1 187 ? -19.273 36.967 16.005 1.00 49.09 187 CYS A O 1
#

Radius of gyration: 35.94 Å; chains: 1; bounding box: 111×51×100 Å

Sequence (187 aa):
MRHCMASPLGLCILLLLISCSQSISYQPSSSSFRPCFHTRHALLSNISLSAANLTPLFDPLVFNYTATIPFEVSAVQVSASIPHHEFNTSYYRLYVNGSPTEAGVASSDISLGDYGSTVIIPVVLHVDGCLPSTYTLSITRGLVESHKRKKDGHTVTDASEYLEENHKYKYWRAKLAEDHRKQVNCC

Organism: Ceratopteris richardii (NCBI:txid49495)

Foldseek 3Di:
DDDDDDDDDDDDPPDDDPVPPPPPPPPVPDPPDPFDAQEAEQWWPDKDKDAFAWPPHDDRPAQETEDEGEQVDFWIWMATAGDPPDPDCPQKFKDKQNHTDDHRDIDPIDGQDHAQGWDWIWIWIGGPNYDIGIRIYTYTYHHDDDPPPDDPPDDDDDCVVVVVVVVVVVVVVVVVVVVVVVVVVPD

InterPro domains:
  IPR025883 Cadherin-like beta-sandwich-like domain [PF12733] (46-141)

Secondary structure (DSSP, 8-state):
----------------------------------PPPTTSBPPPSEEEESSS--BSPP-TT--EEEEEE-TT--EE-EEEE--TT-S-GGGEEEEETTEE--TTSBPSPEE--STT-EEEEEEEEEETTSB-EEEEEEEEEPP--------TT-----HHHHHHHHHHHHHHHHHHHHHHHHHHTT-